Protein AF-A0A6J2T5T6-F1 (afdb_monomer_lite)

Radius of gyration: 33.56 Å; chains: 1; bounding box: 66×108×85 Å

Secondary structure (DSSP, 8-state):
--HHHHHHHHHHHHHHHHHHHHHHHHHHHHHHHH--SHHHHHHHHHHHHHHHHHHHHHHHHHHHHHHHHHHTT-TTS-HHHHHHHHHTT---HHHHHHHHHHHHHHHHHHHHHHHHHHHHH---HHHHHHHHHHHHHHHHHHHHHHHHHHHHHHHHHHHHHHHHHHHHHH---SS-TTTHHHHHHHHHHHHHHHHHHHHHHHHHHHHHHHHHHH---HHHHHHHHHHHHHHHHHHHHHHHHHHHHHHHHHHHHHHHHHHHHHHTT---S-------------SHHHHHHHHHHHHHHHHHTT-HHHHHHHHHHHHHHHHHHTTSTTS---

Sequence (330 aa):
MSIVQKINWNIRKINLVLEKRRQTLQSMRAKMQQATIAPERKALLDKMYKNVLEQQKLLKGREKLRLHLRSMRDPTISEPDVIEATNVKKRSPFVMRIKQVNTVLEQKCKNLHKMRDRMRQEKCTSERKILVEKMYDLVLEKKKIEDLRDKLNFRLKAIQKDKIAEIAEISEPDVQETVDIKKDCATARRIEKINTILEQKCKDLDEMRERMRNEKCIPERQILLDKMYTLVLEKKKMENLRDQLNLLLVTNKNNEILDITTFKTHRPPDRDIIATQQNEIETARDAANCMQALQEYAMLQQNFRATGLLMQAEKALKNTNSYQEHDVTV

Foldseek 3Di:
DDPLVVLVVLLVVLVVVLVVLVVVLVVLVVVLVVDPDDVVNVVSVVVNVVSVVVNVVSVVVSVVSVLVSVCVVDVPPPPVVSCVVVVPPPPDPLNVVLVVLVVVLVVLVVVLVVLVVVLVVDPDPVVNVVSVVVSVVSVVVSVVSVVVSVVSVVVVVVVVVVVVVVVLVVDDDDDDPPPVVVVLVVLVVVLVVLVVVLVVLVVVLVVLVVVLVVDDDPVVNVVSVVVSVVSVVVSVVSVVVSVVSVVVSVVSVVVVVVVVVVVVVDDDPDDDDDDPDPVPVPDLVSVLVVLVVQLVVCVVVVVVVSNVVSVVVNVVSVVVVVVVVPPPDD

Structure (mmCIF, N/CA/C/O backbone):
data_AF-A0A6J2T5T6-F1
#
_entry.id   AF-A0A6J2T5T6-F1
#
loop_
_atom_site.group_PDB
_atom_site.id
_atom_site.type_symbol
_atom_site.label_atom_id
_atom_site.label_alt_id
_atom_site.label_comp_id
_atom_site.label_asym_id
_atom_site.label_entity_id
_atom_site.label_seq_id
_atom_site.pdbx_PDB_ins_code
_atom_site.Cartn_x
_atom_site.Cartn_y
_atom_site.Cartn_z
_atom_site.occupancy
_atom_site.B_iso_or_equiv
_atom_site.auth_seq_id
_atom_site.auth_comp_id
_atom_site.auth_asym_id
_atom_site.auth_atom_id
_atom_site.pdbx_PDB_model_num
ATOM 1 N N . MET A 1 1 ? 7.455 45.011 -24.454 1.00 81.38 1 MET A N 1
ATOM 2 C CA . MET A 1 1 ? 7.350 44.237 -23.191 1.00 81.38 1 MET A CA 1
ATOM 3 C C . MET A 1 1 ? 8.193 42.977 -23.311 1.00 81.38 1 MET A C 1
ATOM 5 O O . MET A 1 1 ? 7.898 42.161 -24.183 1.00 81.38 1 MET A O 1
ATOM 9 N N . SER A 1 2 ? 9.230 42.824 -22.485 1.00 94.00 2 SER A N 1
ATOM 10 C CA . SER A 1 2 ? 10.088 41.629 -22.486 1.00 94.00 2 SER A CA 1
ATOM 11 C C . SER A 1 2 ? 9.305 40.364 -22.101 1.00 94.00 2 SER A C 1
ATOM 13 O O . SER A 1 2 ? 8.240 40.445 -21.481 1.00 94.00 2 SER A O 1
ATOM 15 N N . ILE A 1 3 ? 9.820 39.178 -22.449 1.00 89.75 3 ILE A N 1
ATOM 16 C CA . ILE A 1 3 ? 9.195 37.884 -22.103 1.00 89.75 3 ILE A CA 1
ATOM 17 C C . ILE A 1 3 ? 8.994 37.771 -20.581 1.00 89.75 3 ILE A C 1
ATOM 19 O O . ILE A 1 3 ? 7.905 37.438 -20.110 1.00 89.75 3 ILE A O 1
ATOM 23 N N . VAL A 1 4 ? 10.000 38.177 -19.801 1.00 91.62 4 VAL A N 1
ATOM 24 C CA . VAL A 1 4 ? 9.943 38.251 -18.332 1.00 91.62 4 VAL A CA 1
ATOM 25 C C . VAL A 1 4 ? 8.818 39.178 -17.855 1.00 91.62 4 VAL A C 1
ATOM 27 O O . VAL A 1 4 ? 8.054 38.816 -16.956 1.00 91.62 4 VAL A O 1
ATOM 30 N N . GLN A 1 5 ? 8.654 40.356 -18.470 1.00 93.50 5 GLN A N 1
ATOM 31 C CA . GLN A 1 5 ? 7.554 41.270 -18.143 1.00 93.50 5 GLN A CA 1
ATOM 32 C C . GLN A 1 5 ? 6.185 40.656 -18.480 1.00 93.50 5 GLN A C 1
ATOM 34 O O . GLN A 1 5 ? 5.260 40.774 -17.675 1.00 93.50 5 GLN A O 1
ATOM 39 N N . LYS A 1 6 ? 6.048 39.952 -19.617 1.00 93.88 6 LYS A N 1
ATOM 40 C CA . LYS A 1 6 ? 4.805 39.256 -20.016 1.00 93.88 6 LYS A CA 1
ATOM 41 C C . LYS A 1 6 ? 4.401 38.182 -19.009 1.00 93.88 6 LYS A C 1
ATOM 43 O O . LYS A 1 6 ? 3.234 38.111 -18.622 1.00 93.88 6 LYS A O 1
ATOM 48 N N . ILE A 1 7 ? 5.349 37.388 -18.522 1.00 91.06 7 ILE A N 1
ATOM 49 C CA . ILE A 1 7 ? 5.054 36.339 -17.537 1.00 91.06 7 ILE A CA 1
ATOM 50 C C . ILE A 1 7 ? 4.694 36.945 -16.179 1.00 91.06 7 ILE A C 1
ATOM 52 O O . ILE A 1 7 ? 3.703 36.535 -15.574 1.00 91.06 7 ILE A O 1
ATOM 56 N N . ASN A 1 8 ? 5.432 37.960 -15.719 1.00 93.12 8 ASN A N 1
ATOM 57 C CA . ASN A 1 8 ? 5.105 38.668 -14.477 1.00 93.12 8 ASN A CA 1
ATOM 58 C C . ASN A 1 8 ? 3.710 39.309 -14.529 1.00 93.12 8 ASN A C 1
ATOM 60 O O . ASN A 1 8 ? 2.952 39.229 -13.560 1.00 93.12 8 ASN A O 1
ATOM 64 N N . TRP A 1 9 ? 3.337 39.886 -15.672 1.00 95.50 9 TRP A N 1
ATOM 65 C CA . TRP A 1 9 ? 1.996 40.416 -15.910 1.00 95.50 9 TRP A CA 1
ATOM 66 C C . TRP A 1 9 ? 0.914 39.332 -15.811 1.00 95.50 9 TRP A C 1
ATOM 68 O O . TRP A 1 9 ? -0.091 39.511 -15.119 1.00 95.50 9 TRP A O 1
ATOM 78 N N . ASN A 1 10 ? 1.143 38.166 -16.418 1.00 92.00 10 ASN A N 1
ATOM 79 C CA . ASN A 1 10 ? 0.220 37.033 -16.334 1.00 92.00 10 ASN A CA 1
ATOM 80 C C . ASN A 1 10 ? 0.087 36.488 -14.904 1.00 92.00 10 ASN A C 1
ATOM 82 O O . ASN A 1 10 ? -1.022 36.184 -14.464 1.00 92.00 10 ASN A O 1
ATOM 86 N N . ILE A 1 11 ? 1.179 36.432 -14.134 1.00 94.12 11 ILE A N 1
ATOM 87 C CA . ILE A 1 11 ? 1.130 36.059 -12.711 1.00 94.12 11 ILE A CA 1
ATOM 88 C C . ILE A 1 11 ? 0.282 37.056 -11.912 1.00 94.12 11 ILE A C 1
ATOM 90 O O . ILE A 1 11 ? -0.544 36.633 -11.101 1.00 94.12 11 ILE A O 1
ATOM 94 N N . ARG A 1 12 ? 0.434 38.366 -12.155 1.00 96.75 12 ARG A N 1
ATOM 95 C CA . ARG A 1 12 ? -0.391 39.403 -11.508 1.00 96.75 12 ARG A CA 1
ATOM 96 C C . ARG A 1 12 ? -1.873 39.233 -11.844 1.00 96.75 12 ARG A C 1
ATOM 98 O O . ARG A 1 12 ? -2.694 39.228 -10.928 1.00 96.75 12 ARG A O 1
ATOM 105 N N . LYS A 1 13 ? -2.213 39.002 -13.118 1.00 96.69 13 LYS A N 1
ATOM 106 C CA . LYS A 1 13 ? -3.591 38.699 -13.545 1.00 96.69 13 LYS A CA 1
ATOM 107 C C . LYS A 1 13 ? -4.160 37.477 -12.820 1.00 96.69 13 LYS A C 1
ATOM 109 O O . LYS A 1 13 ? -5.271 37.543 -12.303 1.00 96.69 13 LYS A O 1
ATOM 114 N N . ILE A 1 14 ? -3.398 36.385 -12.722 1.00 94.31 14 ILE A N 1
ATOM 115 C CA . ILE A 1 14 ? -3.845 35.180 -12.006 1.00 94.31 14 ILE A CA 1
ATOM 116 C C . ILE A 1 14 ? -4.071 35.472 -10.516 1.00 94.31 14 ILE A C 1
ATOM 118 O O . ILE A 1 14 ? -5.076 35.031 -9.962 1.00 94.31 14 ILE A O 1
ATOM 122 N N . ASN A 1 15 ? -3.185 36.234 -9.869 1.00 94.44 15 ASN A N 1
ATOM 123 C CA . ASN A 1 15 ? -3.352 36.606 -8.461 1.00 94.44 15 ASN A CA 1
ATOM 124 C C . ASN A 1 15 ? -4.621 37.445 -8.230 1.00 94.44 15 ASN A C 1
ATOM 126 O O . ASN A 1 15 ? -5.359 37.161 -7.292 1.00 94.44 15 ASN A O 1
ATOM 130 N N . LEU A 1 16 ? -4.924 38.401 -9.115 1.00 97.19 16 LEU A N 1
ATOM 131 C CA . LEU A 1 16 ? -6.165 39.186 -9.060 1.00 97.19 16 LEU A CA 1
ATOM 132 C C . LEU A 1 16 ? -7.417 38.298 -9.160 1.00 97.19 16 LEU A C 1
ATOM 134 O O . LEU A 1 16 ? -8.366 38.469 -8.397 1.00 97.19 16 LEU A O 1
ATOM 138 N N . VAL A 1 17 ? -7.420 37.317 -10.070 1.00 96.38 17 VAL A N 1
ATOM 139 C CA . VAL A 1 17 ? -8.544 36.373 -10.214 1.00 96.38 17 VAL A CA 1
ATOM 140 C C . VAL A 1 17 ? -8.674 35.469 -8.985 1.00 96.38 17 VAL A C 1
ATOM 142 O O . VAL A 1 17 ? -9.788 35.205 -8.528 1.00 96.38 17 VAL A O 1
ATOM 145 N N . LEU A 1 18 ? -7.553 34.997 -8.431 1.00 95.19 18 LEU A N 1
ATOM 146 C CA . LEU A 1 18 ? -7.548 34.182 -7.215 1.00 95.19 18 LEU A CA 1
ATOM 147 C C . LEU A 1 18 ? -8.133 34.942 -6.019 1.00 95.19 18 LEU A C 1
ATOM 149 O O . LEU A 1 18 ? -8.913 34.354 -5.269 1.00 95.19 18 LEU A O 1
ATOM 153 N N . GLU A 1 19 ? -7.820 36.231 -5.883 1.00 96.75 19 GLU A N 1
ATOM 154 C CA . GLU A 1 19 ? -8.326 37.063 -4.791 1.00 96.75 19 GLU A CA 1
ATOM 155 C C . GLU A 1 19 ? -9.839 37.303 -4.906 1.00 96.75 19 GLU A C 1
ATOM 157 O O . GLU A 1 19 ? -10.580 37.019 -3.965 1.00 96.75 19 GLU A O 1
ATOM 162 N N . LYS A 1 20 ? -10.342 37.663 -6.097 1.00 96.56 20 LYS A N 1
ATOM 163 C CA . LYS A 1 20 ? -11.796 37.774 -6.346 1.00 96.56 20 LYS A CA 1
ATOM 164 C C . LYS A 1 20 ? -12.539 36.472 -6.026 1.00 96.56 20 LYS A C 1
ATOM 166 O O . LYS A 1 20 ? -13.632 36.474 -5.455 1.00 96.56 20 LYS A O 1
ATOM 171 N N . ARG A 1 21 ? -11.942 35.324 -6.360 1.00 95.81 21 ARG A N 1
ATOM 172 C CA . ARG A 1 21 ? -12.511 34.006 -6.034 1.00 95.81 21 ARG A CA 1
ATOM 173 C C . ARG A 1 21 ? -12.486 33.705 -4.540 1.00 95.81 21 ARG A C 1
ATOM 175 O O . ARG A 1 21 ? -13.435 33.108 -4.040 1.00 95.81 21 ARG A O 1
ATOM 182 N N . ARG A 1 22 ? -11.442 34.123 -3.821 1.00 94.81 22 ARG A N 1
ATOM 183 C CA . ARG A 1 22 ? -11.359 33.987 -2.360 1.00 94.81 22 ARG A CA 1
ATOM 184 C C . ARG A 1 22 ? -12.457 34.801 -1.672 1.00 94.81 22 ARG A C 1
ATOM 186 O O . ARG A 1 22 ? -13.155 34.241 -0.831 1.00 94.81 22 ARG A O 1
ATOM 193 N N . GLN A 1 23 ? -12.672 36.046 -2.093 1.00 96.44 23 GLN A N 1
ATOM 194 C CA . GLN A 1 23 ? -13.779 36.885 -1.614 1.00 96.44 23 GLN A CA 1
ATOM 195 C C . GLN A 1 23 ? -15.142 36.241 -1.913 1.00 96.44 23 GLN A C 1
ATOM 197 O O . GLN A 1 23 ? -16.013 36.166 -1.048 1.00 96.44 23 GLN A O 1
ATOM 202 N N . THR A 1 24 ? -15.303 35.670 -3.112 1.00 96.31 24 THR A N 1
ATOM 203 C CA . THR A 1 24 ? -16.522 34.936 -3.493 1.00 96.31 24 THR A CA 1
ATOM 204 C C . THR A 1 24 ? -16.766 33.730 -2.577 1.00 96.31 24 THR A C 1
ATOM 206 O O . THR A 1 24 ? -17.885 33.528 -2.113 1.00 96.31 24 THR A O 1
ATOM 209 N N . LEU A 1 25 ? -15.731 32.938 -2.274 1.00 96.00 25 LEU A N 1
ATOM 210 C CA . LEU A 1 25 ? -15.833 31.805 -1.348 1.00 96.00 25 LEU A CA 1
ATOM 211 C C . LEU A 1 25 ? -16.156 32.247 0.084 1.00 96.00 25 LEU A C 1
ATOM 213 O O . LEU A 1 25 ? -16.914 31.560 0.764 1.00 96.00 25 LEU A O 1
ATOM 217 N N . GLN A 1 26 ? -15.613 33.376 0.541 1.00 95.25 26 GLN A N 1
ATOM 218 C CA . GLN A 1 26 ? -15.964 33.956 1.841 1.00 95.25 26 GLN A CA 1
ATOM 219 C C . GLN A 1 26 ? -17.443 34.366 1.883 1.00 95.25 26 GLN A C 1
ATOM 221 O O . GLN A 1 26 ? -18.149 33.969 2.808 1.00 95.25 26 GLN A O 1
ATOM 226 N N . SER A 1 27 ? -17.944 35.047 0.846 1.00 96.94 27 SER A N 1
ATOM 227 C CA . SER A 1 27 ? -19.368 35.391 0.725 1.00 96.94 27 SER A CA 1
ATOM 228 C C . SER A 1 27 ? -20.267 34.146 0.679 1.00 96.94 27 SER A C 1
ATOM 230 O O . SER A 1 27 ? -21.279 34.086 1.373 1.00 96.94 27 SER A O 1
ATOM 232 N N . MET A 1 28 ? -19.881 33.107 -0.073 1.00 97.00 28 MET A N 1
ATOM 233 C CA . MET A 1 28 ? -20.623 31.838 -0.124 1.00 97.00 28 MET A CA 1
ATOM 234 C C . MET A 1 28 ? -20.658 31.124 1.232 1.00 97.00 28 MET A C 1
ATOM 236 O O . MET A 1 28 ? -21.695 30.579 1.595 1.00 97.00 28 MET A O 1
ATOM 240 N N . ARG A 1 29 ? -19.562 31.153 2.004 1.00 94.62 29 ARG A N 1
ATOM 241 C CA . ARG A 1 29 ? -19.531 30.600 3.369 1.00 94.62 29 ARG A CA 1
ATOM 242 C C . ARG A 1 29 ? -20.473 31.346 4.308 1.00 94.62 29 ARG A C 1
ATOM 244 O O . ARG A 1 29 ? -21.195 30.689 5.048 1.00 94.62 29 ARG A O 1
ATOM 251 N N . ALA A 1 30 ? -20.503 32.677 4.241 1.00 96.31 30 ALA A N 1
ATOM 252 C CA . ALA A 1 30 ? -21.438 33.480 5.026 1.00 96.31 30 ALA A CA 1
ATOM 253 C C . ALA A 1 30 ? -22.899 33.140 4.672 1.00 96.31 30 ALA A C 1
ATOM 255 O O . ALA A 1 30 ? -23.704 32.867 5.558 1.00 96.31 30 ALA A O 1
ATOM 256 N N . LYS A 1 31 ? -23.224 33.027 3.375 1.00 96.44 31 LYS A N 1
ATOM 257 C CA . LYS A 1 31 ? -24.560 32.595 2.918 1.00 96.44 31 LYS A CA 1
ATOM 258 C C . LYS A 1 31 ? -24.911 31.179 3.377 1.00 96.44 31 LYS A C 1
ATOM 260 O O . LYS A 1 31 ? -26.043 30.919 3.758 1.00 96.44 31 LYS A O 1
ATOM 265 N N . MET A 1 32 ? -23.944 30.264 3.379 1.00 95.00 32 MET A N 1
ATOM 266 C CA . MET A 1 32 ? -24.142 28.890 3.848 1.00 95.00 32 MET A CA 1
ATOM 267 C C . MET A 1 32 ? -24.441 28.820 5.353 1.00 95.00 32 MET A C 1
ATOM 269 O O . MET A 1 32 ? -25.206 27.954 5.767 1.00 95.00 32 MET A O 1
ATOM 273 N N . GLN A 1 33 ? -23.873 29.725 6.158 1.00 93.06 33 GLN A N 1
ATOM 274 C CA . GLN A 1 33 ? -24.190 29.841 7.588 1.00 93.06 33 GLN A CA 1
ATOM 275 C C . GLN A 1 33 ? -25.614 30.364 7.828 1.00 93.06 33 GLN A C 1
ATOM 277 O O . GLN A 1 33 ? -26.244 29.962 8.800 1.00 93.06 33 GLN A O 1
ATOM 282 N N . GLN A 1 34 ? -26.124 31.216 6.935 1.00 94.06 34 GLN A N 1
ATOM 283 C CA . GLN A 1 34 ? -27.475 31.786 7.015 1.00 94.06 34 GLN A CA 1
ATOM 284 C C . GLN A 1 34 ? -28.558 30.877 6.413 1.00 94.06 34 GLN A C 1
ATOM 286 O O . GLN A 1 34 ? -29.721 30.980 6.790 1.00 94.06 34 GLN A O 1
ATOM 291 N N . ALA A 1 35 ? -28.199 29.979 5.491 1.00 92.69 35 ALA A N 1
ATOM 292 C CA . ALA A 1 35 ? -29.151 29.076 4.853 1.00 92.69 35 ALA A CA 1
ATOM 293 C C . ALA A 1 35 ? -29.735 28.084 5.872 1.00 92.69 35 ALA A C 1
ATOM 295 O O . ALA A 1 35 ? -28.998 27.309 6.489 1.00 92.69 35 ALA A O 1
ATOM 296 N N . THR A 1 36 ? -31.058 28.068 6.024 1.00 90.56 36 THR A N 1
ATOM 297 C CA . THR A 1 36 ? -31.788 27.161 6.929 1.00 90.56 36 THR A CA 1
ATOM 298 C C . THR A 1 36 ? -32.288 25.906 6.213 1.00 90.56 36 THR A C 1
ATOM 300 O O . THR A 1 36 ? -32.435 24.860 6.843 1.00 90.56 36 THR A O 1
ATOM 303 N N . ILE A 1 37 ? -32.472 25.970 4.890 1.00 93.12 37 ILE A N 1
ATOM 304 C CA . ILE A 1 37 ? -33.097 24.908 4.098 1.00 93.12 37 ILE A CA 1
ATOM 305 C C . ILE A 1 37 ? -32.028 24.018 3.432 1.00 93.12 37 ILE A C 1
ATOM 307 O O . ILE A 1 37 ? -31.068 24.488 2.814 1.00 93.12 37 ILE A O 1
ATOM 311 N N . ALA A 1 38 ? -32.187 22.696 3.548 1.00 87.44 38 ALA A N 1
ATOM 312 C CA . ALA A 1 38 ? -31.249 21.694 3.029 1.00 87.44 38 ALA A CA 1
ATOM 313 C C . ALA A 1 38 ? -30.919 21.796 1.515 1.00 87.44 38 ALA A C 1
ATOM 315 O O . ALA A 1 38 ? -29.732 21.724 1.175 1.00 87.44 38 ALA A O 1
ATOM 316 N N . PRO A 1 39 ? -31.884 21.977 0.586 1.00 92.75 39 PRO A N 1
ATOM 317 C CA . PRO A 1 39 ? -31.589 22.121 -0.843 1.00 92.75 39 PRO A CA 1
ATOM 318 C C . PRO A 1 39 ? -30.722 23.346 -1.169 1.00 92.75 39 PRO A C 1
ATOM 320 O O . PRO A 1 39 ? -29.817 23.248 -1.999 1.00 92.75 39 PRO A O 1
ATOM 323 N N . GLU A 1 40 ? -30.921 24.473 -0.483 1.00 92.38 40 GLU A N 1
ATOM 324 C CA . GLU A 1 40 ? -30.114 25.682 -0.688 1.00 92.38 40 GLU A CA 1
ATOM 325 C C . GLU A 1 40 ? -28.660 25.472 -0.255 1.00 92.38 40 GLU A C 1
ATOM 327 O O . GLU A 1 40 ? -27.728 25.852 -0.971 1.00 92.38 40 GLU A O 1
ATOM 332 N N . ARG A 1 41 ? -28.452 24.788 0.881 1.00 90.31 41 ARG A N 1
ATOM 333 C CA . ARG A 1 41 ? -27.113 24.400 1.353 1.00 90.31 41 ARG A CA 1
ATOM 334 C C . ARG A 1 41 ? -26.399 23.505 0.346 1.00 90.31 41 ARG A C 1
ATOM 336 O O . ARG A 1 41 ? -25.221 23.729 0.069 1.00 90.31 41 ARG A O 1
ATOM 343 N N . LYS A 1 42 ? -27.101 22.527 -0.235 1.00 92.75 42 LYS A N 1
ATOM 344 C CA . LYS A 1 42 ? -26.538 21.639 -1.262 1.00 92.75 42 LYS A CA 1
ATOM 345 C C . LYS A 1 42 ? -26.105 22.425 -2.505 1.00 92.75 42 LYS A C 1
ATOM 347 O O . LYS A 1 42 ? -24.960 22.304 -2.932 1.00 92.75 42 LYS A O 1
ATOM 352 N N . ALA A 1 43 ? -26.967 23.302 -3.020 1.00 94.31 43 ALA A N 1
ATOM 353 C CA . ALA A 1 43 ? -26.646 24.136 -4.179 1.00 94.31 43 ALA A CA 1
ATOM 354 C C . ALA A 1 43 ? -25.460 25.091 -3.921 1.00 94.31 43 ALA A C 1
ATOM 356 O O . ALA A 1 43 ? -24.639 25.331 -4.813 1.00 94.31 43 ALA A O 1
ATOM 357 N N . LEU A 1 44 ? -25.340 25.632 -2.703 1.00 94.38 44 LEU A N 1
ATOM 358 C CA . LEU A 1 44 ? -24.191 26.443 -2.286 1.00 94.38 44 LEU A CA 1
ATOM 359 C C . LEU A 1 44 ? -22.899 25.620 -2.218 1.00 94.38 44 LEU A C 1
ATOM 361 O O . LEU A 1 44 ? -21.868 26.081 -2.711 1.00 94.38 44 LEU A O 1
ATOM 365 N N . LEU A 1 45 ? -22.950 24.402 -1.672 1.00 93.12 45 LEU A N 1
ATOM 366 C CA . LEU A 1 45 ? -21.798 23.499 -1.606 1.00 93.12 45 LEU A CA 1
ATOM 367 C C . LEU A 1 45 ? -21.278 23.128 -2.999 1.00 93.12 45 LEU A C 1
ATOM 369 O O . LEU A 1 45 ? -20.070 23.209 -3.231 1.00 93.12 45 LEU A O 1
ATOM 373 N N . ASP A 1 46 ? -22.165 22.818 -3.945 1.00 94.00 46 ASP A N 1
ATOM 374 C CA . ASP A 1 46 ? -21.780 22.499 -5.325 1.00 94.00 46 ASP A CA 1
ATOM 375 C C . ASP A 1 46 ? -21.093 23.696 -6.010 1.00 94.00 46 ASP A C 1
ATOM 377 O O . ASP A 1 46 ? -20.043 23.556 -6.652 1.00 94.00 46 ASP A O 1
ATOM 381 N N . LYS A 1 47 ? -21.622 24.913 -5.807 1.00 96.12 47 LYS A N 1
ATOM 382 C CA . LYS A 1 47 ? -21.003 26.159 -6.298 1.00 96.12 47 LYS A CA 1
ATOM 383 C C . LYS A 1 47 ? -19.630 26.408 -5.669 1.00 96.12 47 LYS A C 1
ATOM 385 O O . LYS A 1 47 ? -18.687 26.773 -6.378 1.00 96.12 47 LYS A O 1
ATOM 390 N N . MET A 1 48 ? -19.490 26.187 -4.361 1.00 95.00 48 MET A N 1
ATOM 391 C CA . MET A 1 48 ? -18.211 26.311 -3.657 1.00 95.00 48 MET A CA 1
ATOM 392 C C . MET A 1 48 ? -17.189 25.296 -4.175 1.00 95.00 48 MET A C 1
ATOM 394 O O . MET A 1 48 ? -16.042 25.662 -4.436 1.00 95.00 48 MET A O 1
ATOM 398 N N . TYR A 1 49 ? -17.603 24.045 -4.381 1.00 93.19 49 TYR A N 1
ATOM 399 C CA . TYR A 1 49 ? -16.742 22.985 -4.898 1.00 93.19 49 TYR A CA 1
ATOM 400 C C . TYR A 1 49 ? -16.206 23.317 -6.298 1.00 93.19 49 TYR A C 1
ATOM 402 O O . TYR A 1 49 ? -14.994 23.255 -6.533 1.00 93.19 49 TYR A O 1
ATOM 410 N N . LYS A 1 50 ? -17.079 23.773 -7.207 1.00 95.56 50 LYS A N 1
ATOM 411 C CA . LYS A 1 50 ? -16.675 24.223 -8.549 1.00 95.56 50 LYS A CA 1
ATOM 412 C C . LYS A 1 50 ? -15.673 25.382 -8.484 1.00 95.56 50 LYS A C 1
ATOM 414 O O . LYS A 1 50 ? -14.665 25.364 -9.192 1.00 95.56 50 LYS A O 1
ATOM 419 N N . ASN A 1 51 ? -15.895 26.355 -7.598 1.00 94.75 51 ASN A N 1
ATOM 420 C CA . ASN A 1 51 ? -14.980 27.485 -7.425 1.00 94.75 51 ASN A CA 1
ATOM 421 C C . ASN A 1 51 ? -13.595 27.035 -6.916 1.00 94.75 51 ASN A C 1
ATOM 423 O O . ASN A 1 51 ? -12.574 27.460 -7.459 1.00 94.75 51 ASN A O 1
ATOM 427 N N . VAL A 1 52 ? -13.545 26.114 -5.946 1.00 92.81 52 VAL A N 1
ATOM 428 C CA . VAL A 1 52 ? -12.287 25.538 -5.435 1.00 92.81 52 VAL A CA 1
ATOM 429 C C . VAL A 1 52 ? -11.517 24.803 -6.537 1.00 92.81 52 VAL A C 1
ATOM 431 O O . VAL A 1 52 ? -10.304 24.987 -6.664 1.00 92.81 52 VAL A O 1
ATOM 434 N N . LEU A 1 53 ? -12.196 24.014 -7.376 1.00 91.44 53 LEU A N 1
ATOM 435 C CA . LEU A 1 53 ? -11.562 23.342 -8.517 1.00 91.44 53 LEU A CA 1
ATOM 436 C C . LEU A 1 53 ? -10.944 24.339 -9.507 1.00 91.44 53 LEU A C 1
ATOM 438 O O . LEU A 1 53 ? -9.828 24.141 -9.992 1.00 91.44 53 LEU A O 1
ATOM 442 N N . GLU A 1 54 ? -11.640 25.435 -9.796 1.00 92.81 54 GLU A N 1
ATOM 443 C CA . GLU A 1 54 ? -11.140 26.487 -10.683 1.00 92.81 54 GLU A CA 1
ATOM 444 C C . GLU A 1 54 ? -9.957 27.255 -10.061 1.00 92.81 54 GLU A C 1
ATOM 446 O O . GLU A 1 54 ? -8.972 27.522 -10.757 1.00 92.81 54 GLU A O 1
ATOM 451 N N . GLN A 1 55 ? -9.971 27.524 -8.748 1.00 91.94 55 GLN A N 1
ATOM 452 C CA . GLN A 1 55 ? -8.807 28.067 -8.031 1.00 91.94 55 GLN A CA 1
ATOM 453 C C . GLN A 1 55 ? -7.588 27.138 -8.130 1.00 91.94 55 GLN A C 1
ATOM 455 O O . GLN A 1 55 ? -6.475 27.611 -8.364 1.00 91.94 55 GLN A O 1
ATOM 460 N N . GLN A 1 56 ? -7.775 25.819 -8.013 1.00 90.12 56 GLN A N 1
ATOM 461 C CA . GLN A 1 56 ? -6.678 24.857 -8.166 1.00 90.12 56 GLN A CA 1
ATOM 462 C C . GLN A 1 56 ? -6.064 24.889 -9.573 1.00 90.12 56 GLN A C 1
ATOM 464 O O . GLN A 1 56 ? -4.839 24.828 -9.703 1.00 90.12 56 GLN A O 1
ATOM 469 N N . LYS A 1 57 ? -6.882 25.018 -10.628 1.00 91.25 57 LYS A N 1
ATOM 470 C CA . LYS A 1 57 ? -6.387 25.166 -12.011 1.00 91.25 57 LYS A CA 1
ATOM 471 C C . LYS A 1 57 ? -5.538 26.433 -12.167 1.00 91.25 57 LYS A C 1
ATOM 473 O O . LYS A 1 57 ? -4.438 26.365 -12.714 1.00 91.25 57 LYS A O 1
ATOM 478 N N . LEU A 1 58 ? -6.002 27.559 -11.623 1.00 91.81 58 LEU A N 1
ATOM 479 C CA . LEU A 1 58 ? -5.275 28.834 -11.645 1.00 91.81 58 LEU A CA 1
ATOM 480 C C . LEU A 1 58 ? -3.947 28.770 -10.878 1.00 91.81 58 LEU A C 1
ATOM 482 O O . LEU A 1 58 ? -2.930 29.254 -11.371 1.00 91.81 58 LEU A O 1
ATOM 486 N N . LEU A 1 59 ? -3.925 28.127 -9.707 1.00 90.38 59 LEU A N 1
ATOM 487 C CA . LEU A 1 59 ? -2.701 27.934 -8.921 1.00 90.38 59 LEU A CA 1
ATOM 488 C C . LEU A 1 59 ? -1.655 27.103 -9.674 1.00 90.38 59 LEU A C 1
ATOM 490 O O . LEU A 1 59 ? -0.481 27.468 -9.671 1.00 90.38 59 LEU A O 1
ATOM 494 N N . LYS A 1 60 ? -2.073 26.035 -10.368 1.00 87.56 60 LYS A N 1
ATOM 495 C CA . LYS A 1 60 ? -1.178 25.242 -11.230 1.00 87.56 60 LYS A CA 1
ATOM 496 C C . LYS A 1 60 ? -0.615 26.075 -12.384 1.00 87.56 60 LYS A C 1
ATOM 498 O O . LYS A 1 60 ? 0.581 26.003 -12.653 1.00 87.56 60 LYS A O 1
ATOM 503 N N . GLY A 1 61 ? -1.455 26.886 -13.031 1.00 88.81 61 GLY A N 1
ATOM 504 C CA . GLY A 1 61 ? -1.019 27.811 -14.081 1.00 88.81 61 GLY A CA 1
ATOM 505 C C . GLY A 1 61 ? 0.010 28.823 -13.571 1.00 88.81 61 GLY A C 1
ATOM 506 O O . GLY A 1 61 ? 1.058 29.004 -14.189 1.00 88.81 61 GLY A O 1
ATOM 507 N N . ARG A 1 62 ? -0.235 29.417 -12.396 1.00 94.81 62 ARG A N 1
ATOM 508 C CA . ARG A 1 62 ? 0.702 30.342 -11.740 1.00 94.81 62 ARG A CA 1
ATOM 509 C C . ARG A 1 62 ? 2.052 29.693 -11.454 1.00 94.81 62 ARG A C 1
ATOM 511 O O . ARG A 1 62 ? 3.082 30.321 -11.677 1.00 94.81 62 ARG A O 1
ATOM 518 N N . GLU A 1 63 ? 2.051 28.461 -10.956 1.00 89.12 63 GLU A N 1
ATOM 519 C CA . GLU A 1 63 ? 3.286 27.752 -10.620 1.00 89.12 63 GLU A CA 1
ATOM 520 C C . GLU A 1 63 ? 4.104 27.409 -11.869 1.00 89.12 63 GLU A C 1
ATOM 522 O O . GLU A 1 63 ? 5.312 27.623 -11.885 1.00 89.12 63 GLU A O 1
ATOM 527 N N . LYS A 1 64 ? 3.442 26.999 -12.961 1.00 87.75 64 LYS A N 1
ATOM 528 C CA . LYS A 1 64 ? 4.104 26.784 -14.258 1.00 87.75 64 LYS A CA 1
ATOM 529 C C . LYS A 1 64 ? 4.804 28.057 -14.751 1.00 87.75 64 LYS A C 1
ATOM 531 O O . LYS A 1 64 ? 5.945 28.000 -15.196 1.00 87.75 64 LYS A O 1
ATOM 536 N N . LEU A 1 65 ? 4.148 29.213 -14.619 1.00 90.88 65 LEU A N 1
ATOM 537 C CA . LEU A 1 65 ? 4.732 30.508 -14.983 1.00 90.88 65 LEU A CA 1
ATOM 538 C C . LEU A 1 65 ? 5.908 30.902 -14.075 1.00 90.88 65 LEU A C 1
ATOM 540 O O . LEU A 1 65 ? 6.877 31.479 -14.557 1.00 90.88 65 LEU A O 1
ATOM 544 N N . ARG A 1 66 ? 5.856 30.577 -12.777 1.00 90.06 66 ARG A N 1
ATOM 545 C CA . ARG A 1 66 ? 6.972 30.816 -11.846 1.00 90.06 66 ARG A CA 1
ATOM 546 C C . ARG A 1 66 ? 8.193 29.966 -12.166 1.00 90.06 66 ARG A C 1
ATOM 548 O O . ARG A 1 66 ? 9.299 30.491 -12.126 1.00 90.06 66 ARG A O 1
ATOM 555 N N . LEU A 1 67 ? 7.994 28.690 -12.487 1.00 83.75 67 LEU A N 1
ATOM 556 C CA . LEU A 1 67 ? 9.080 27.802 -12.903 1.00 83.75 67 LEU A CA 1
ATOM 557 C C . LEU A 1 67 ? 9.740 28.312 -14.187 1.00 83.75 67 LEU A C 1
ATOM 559 O O . LEU A 1 67 ? 10.959 28.402 -14.241 1.00 83.75 67 LEU A O 1
ATOM 563 N N . HIS A 1 68 ? 8.943 28.762 -15.159 1.00 87.62 68 HIS A N 1
ATOM 564 C CA . HIS A 1 68 ? 9.469 29.355 -16.389 1.00 87.62 68 HIS A CA 1
ATOM 565 C C . HIS A 1 68 ? 10.235 30.670 -16.144 1.00 87.62 68 HIS A C 1
ATOM 567 O O . HIS A 1 68 ? 11.248 30.942 -16.775 1.00 87.62 68 HIS A O 1
ATOM 573 N N . LEU A 1 69 ? 9.795 31.487 -15.182 1.00 90.19 69 LEU A N 1
ATOM 574 C CA . LEU A 1 69 ? 10.551 32.666 -14.744 1.00 90.19 69 LEU A CA 1
ATOM 575 C C . LEU A 1 69 ? 11.880 32.308 -14.073 1.00 90.19 69 LEU A C 1
ATOM 577 O O . LEU A 1 69 ? 12.834 33.065 -14.224 1.00 90.19 69 LEU A O 1
ATOM 581 N N . ARG A 1 70 ? 11.939 31.202 -13.319 1.00 87.00 70 ARG A N 1
ATOM 582 C CA . ARG A 1 70 ? 13.178 30.725 -12.687 1.00 87.00 70 ARG A CA 1
ATOM 583 C C . ARG A 1 70 ? 14.170 30.219 -13.727 1.00 87.00 70 ARG A C 1
ATOM 585 O O . ARG A 1 70 ? 15.311 30.654 -13.693 1.00 87.00 70 ARG A O 1
ATOM 592 N N . SER A 1 71 ? 13.718 29.404 -14.683 1.00 82.69 71 SER A N 1
ATOM 593 C CA . SER A 1 71 ? 14.588 28.859 -15.736 1.00 82.69 71 SER A CA 1
ATOM 594 C C . SER A 1 71 ? 15.216 29.940 -16.620 1.00 82.69 71 SER A C 1
ATOM 596 O O . SER A 1 71 ? 16.262 29.724 -17.204 1.00 82.69 71 SER A O 1
ATOM 598 N N . MET A 1 72 ? 14.585 31.114 -16.729 1.00 83.75 72 MET A N 1
ATOM 599 C CA . MET A 1 72 ? 15.138 32.244 -17.483 1.00 83.75 72 MET A CA 1
ATOM 600 C C . MET A 1 72 ? 16.058 33.163 -16.668 1.00 83.75 72 MET A C 1
ATOM 602 O O . MET A 1 72 ? 16.678 34.043 -17.257 1.00 83.75 72 MET A O 1
ATOM 606 N N . ARG A 1 73 ? 16.096 33.046 -15.333 1.00 84.50 73 ARG A N 1
ATOM 607 C CA . ARG A 1 73 ? 16.955 33.890 -14.481 1.00 84.50 73 ARG A CA 1
ATOM 608 C C . ARG A 1 73 ? 18.327 33.276 -14.226 1.00 84.50 73 ARG A C 1
ATOM 610 O O . ARG A 1 73 ? 19.268 34.043 -14.098 1.00 84.50 73 ARG A O 1
ATOM 617 N N . ASP A 1 74 ? 18.424 31.950 -14.205 1.00 70.62 74 ASP A N 1
ATOM 618 C CA . ASP A 1 74 ? 19.684 31.217 -14.062 1.00 70.62 74 ASP A CA 1
ATOM 619 C C . ASP A 1 74 ? 19.832 30.203 -15.206 1.00 70.62 74 ASP A C 1
ATOM 621 O O . ASP A 1 74 ? 19.341 29.078 -15.093 1.00 70.62 74 ASP A O 1
ATOM 625 N N . PRO A 1 75 ? 20.485 30.576 -16.322 1.00 63.56 75 PRO A N 1
ATOM 626 C CA . PRO A 1 75 ? 20.761 29.651 -17.422 1.00 63.56 75 PRO A CA 1
ATOM 627 C C . PRO A 1 75 ? 21.852 28.616 -17.084 1.00 63.56 75 PRO A C 1
ATOM 629 O O . PRO A 1 75 ? 22.039 27.665 -17.833 1.00 63.56 75 PRO A O 1
ATOM 632 N N . THR A 1 76 ? 22.571 28.787 -15.970 1.00 55.97 76 THR A N 1
ATOM 633 C CA . THR A 1 76 ? 23.658 27.910 -15.499 1.00 55.97 76 THR A CA 1
ATOM 634 C C . THR A 1 76 ? 23.194 26.738 -14.634 1.00 55.97 76 THR A C 1
ATOM 636 O O . THR A 1 76 ? 23.997 25.854 -14.344 1.00 55.97 76 THR A O 1
ATOM 639 N N . ILE A 1 77 ? 21.915 26.676 -14.246 1.00 52.81 77 ILE A N 1
ATOM 640 C CA . ILE A 1 77 ? 21.355 25.464 -13.637 1.00 52.81 77 ILE A CA 1
ATOM 641 C C . ILE A 1 77 ? 21.065 24.492 -14.779 1.00 52.81 77 ILE A C 1
ATOM 643 O O . ILE A 1 77 ? 20.034 24.583 -15.445 1.00 52.81 77 ILE A O 1
ATOM 647 N N . SER A 1 78 ? 22.015 23.590 -15.024 1.00 47.25 78 SER A N 1
ATOM 648 C CA . SER A 1 78 ? 21.878 22.518 -16.004 1.00 47.25 78 SER A CA 1
ATOM 649 C C . SER A 1 78 ? 20.586 21.723 -15.769 1.00 47.25 78 SER A C 1
ATOM 651 O O . SER A 1 78 ? 20.206 21.448 -14.627 1.00 47.25 78 SER A O 1
ATOM 653 N N . GLU A 1 79 ? 19.928 21.324 -16.860 1.00 47.59 79 GLU A N 1
ATOM 654 C CA . GLU A 1 79 ? 18.677 20.555 -16.883 1.00 47.59 79 GLU A CA 1
ATOM 655 C C . GLU A 1 79 ? 18.552 19.366 -15.899 1.00 47.59 79 GLU A C 1
ATOM 657 O O . GLU A 1 79 ? 17.421 19.158 -15.447 1.00 47.59 79 GLU A O 1
ATOM 662 N N . PRO A 1 80 ? 19.600 18.617 -15.478 1.00 47.34 80 PRO A N 1
ATOM 663 C CA . PRO A 1 80 ? 19.426 17.542 -14.492 1.00 47.34 80 PRO A CA 1
ATOM 664 C C . PRO A 1 80 ? 18.832 17.997 -13.145 1.00 47.34 80 PRO A C 1
ATOM 666 O O . PRO A 1 80 ? 17.956 17.310 -12.613 1.00 47.34 80 PRO A O 1
ATOM 669 N N . ASP A 1 81 ? 19.169 19.189 -12.643 1.00 41.41 81 ASP A N 1
ATOM 670 C CA . ASP A 1 81 ? 18.658 19.670 -11.345 1.00 41.41 81 ASP A CA 1
ATOM 671 C C . ASP A 1 81 ? 17.228 20.235 -11.447 1.00 41.41 81 ASP A C 1
ATOM 673 O O . ASP A 1 81 ? 16.439 20.213 -10.493 1.00 41.41 81 ASP A O 1
ATOM 677 N N . VAL A 1 82 ? 16.835 20.697 -12.639 1.00 46.75 82 VAL A N 1
ATOM 678 C CA . VAL A 1 82 ? 15.458 21.125 -12.931 1.00 46.75 82 VAL A CA 1
ATOM 679 C C . VAL A 1 82 ? 14.551 19.914 -13.141 1.00 46.75 82 VAL A C 1
ATOM 681 O O . VAL A 1 82 ? 13.388 19.955 -12.730 1.00 46.75 82 VAL A O 1
ATOM 684 N N . ILE A 1 83 ? 15.057 18.816 -13.707 1.00 46.81 83 ILE A N 1
ATOM 685 C CA . ILE A 1 83 ? 14.327 17.547 -13.814 1.00 46.81 83 ILE A CA 1
ATOM 686 C C . ILE A 1 83 ? 14.089 16.963 -12.420 1.00 46.81 83 ILE A C 1
ATOM 688 O O . ILE A 1 83 ? 12.970 16.533 -12.132 1.00 46.81 83 ILE A O 1
ATOM 692 N N . GLU A 1 84 ? 15.056 17.044 -11.506 1.00 42.47 84 GLU A N 1
ATOM 693 C CA . GLU A 1 84 ? 14.863 16.564 -10.137 1.00 42.47 84 GLU A CA 1
ATOM 694 C C . GLU A 1 84 ? 13.897 17.460 -9.340 1.00 42.47 84 GLU A C 1
ATOM 696 O O . GLU A 1 84 ? 12.970 16.954 -8.706 1.00 42.47 84 GLU A O 1
ATOM 701 N N . ALA A 1 85 ? 13.967 18.791 -9.475 1.00 42.00 85 ALA A N 1
ATOM 702 C CA . ALA A 1 85 ? 13.039 19.708 -8.802 1.00 42.00 85 ALA A CA 1
ATOM 703 C C . ALA A 1 85 ? 11.616 19.743 -9.413 1.00 42.00 85 ALA A C 1
ATOM 705 O O . ALA A 1 85 ? 10.640 20.027 -8.703 1.00 42.00 85 ALA A O 1
ATOM 706 N N . THR A 1 86 ? 11.447 19.433 -10.706 1.00 44.22 86 THR A N 1
ATOM 707 C CA . THR A 1 86 ? 10.126 19.348 -11.365 1.00 44.22 86 THR A CA 1
ATOM 708 C C . THR A 1 86 ? 9.496 17.953 -11.299 1.00 44.22 86 THR A C 1
ATOM 710 O O . THR A 1 86 ? 8.260 17.857 -11.294 1.00 44.22 86 THR A O 1
ATOM 713 N N . ASN A 1 87 ? 10.281 16.887 -11.100 1.00 44.09 87 ASN A N 1
ATOM 714 C CA . ASN A 1 87 ? 9.757 15.541 -10.841 1.00 44.09 87 ASN A CA 1
ATOM 715 C C . ASN A 1 87 ? 9.133 15.373 -9.445 1.00 44.09 87 ASN A C 1
ATOM 717 O O . ASN A 1 87 ? 8.349 14.447 -9.229 1.00 44.09 87 ASN A O 1
ATOM 721 N N . VAL A 1 88 ? 9.341 16.309 -8.509 1.00 43.72 88 VAL A N 1
ATOM 722 C CA . VAL A 1 88 ? 8.769 16.195 -7.152 1.00 43.72 88 VAL A CA 1
ATOM 723 C C . VAL A 1 88 ? 7.235 16.356 -7.099 1.00 43.72 88 VAL A C 1
ATOM 725 O O . VAL A 1 88 ? 6.629 15.956 -6.101 1.00 43.72 88 VAL A O 1
ATOM 728 N N . LYS A 1 89 ? 6.520 16.896 -8.107 1.00 48.12 89 LYS A N 1
ATOM 729 C CA . LYS A 1 89 ? 5.080 17.240 -7.908 1.00 48.12 89 LYS A CA 1
ATOM 730 C C . LYS A 1 89 ? 4.077 16.939 -9.023 1.00 48.12 89 LYS A C 1
ATOM 732 O O . LYS A 1 89 ? 2.971 17.480 -8.997 1.00 48.12 89 LYS A O 1
ATOM 737 N N . LYS A 1 90 ? 4.342 15.982 -9.908 1.00 50.56 90 LYS A N 1
ATOM 738 C CA . LYS A 1 90 ? 3.251 15.271 -10.603 1.00 50.56 90 LYS A CA 1
ATOM 739 C C . LYS A 1 90 ? 3.241 13.814 -10.174 1.00 50.56 90 LYS A C 1
ATOM 741 O O . LYS A 1 90 ? 3.490 12.915 -10.966 1.00 50.56 90 LYS A O 1
ATOM 746 N N . ARG A 1 91 ? 2.923 13.576 -8.892 1.00 59.72 91 ARG A N 1
ATOM 747 C CA . ARG A 1 91 ? 2.562 12.225 -8.443 1.00 59.72 91 ARG A CA 1
ATOM 748 C C . ARG A 1 91 ? 1.482 11.715 -9.389 1.00 59.72 91 ARG A C 1
ATOM 750 O O . ARG A 1 91 ? 0.461 12.388 -9.550 1.00 59.72 91 ARG A O 1
ATOM 757 N N . SER A 1 92 ? 1.742 10.574 -10.028 1.00 78.12 92 SER A N 1
ATOM 758 C CA . SER A 1 92 ? 0.793 9.921 -10.929 1.00 78.12 92 SER A CA 1
ATOM 759 C C . SER A 1 92 ? -0.607 9.940 -10.294 1.00 78.12 92 SER A C 1
ATOM 761 O O . SER A 1 92 ? -0.720 9.680 -9.088 1.00 78.12 92 SER A O 1
ATOM 763 N N . PRO A 1 93 ? -1.679 10.255 -11.049 1.00 82.69 93 PRO A N 1
ATOM 764 C CA . PRO A 1 93 ? -3.048 10.234 -10.534 1.00 82.69 93 PRO A CA 1
ATOM 765 C C . PRO A 1 93 ? -3.374 8.946 -9.762 1.00 82.69 93 PRO A C 1
ATOM 767 O O . PRO A 1 93 ? -4.078 8.995 -8.754 1.00 82.69 93 PRO A O 1
ATOM 770 N N . PHE A 1 94 ? -2.783 7.815 -10.166 1.00 82.50 94 PHE A N 1
ATOM 771 C CA . PHE A 1 94 ? -2.882 6.528 -9.475 1.00 82.50 94 PHE A CA 1
ATOM 772 C C . PHE A 1 94 ? -2.264 6.544 -8.077 1.00 82.50 94 PHE A C 1
ATOM 774 O O . PHE A 1 94 ? -2.900 6.102 -7.126 1.00 82.50 94 PHE A O 1
ATOM 781 N N . VAL A 1 95 ? -1.070 7.118 -7.922 1.00 83.31 95 VAL A N 1
ATOM 782 C CA . VAL A 1 95 ? -0.385 7.236 -6.625 1.00 83.31 95 VAL A CA 1
ATOM 783 C C . VAL A 1 95 ? -1.196 8.103 -5.660 1.00 83.31 95 VAL A C 1
ATOM 785 O O . VAL A 1 95 ? -1.310 7.783 -4.477 1.00 83.31 95 VAL A O 1
ATOM 788 N N . MET A 1 96 ? -1.816 9.182 -6.151 1.00 89.12 96 MET A N 1
ATOM 789 C CA . MET A 1 96 ? -2.718 9.986 -5.319 1.00 89.12 96 MET A CA 1
ATOM 790 C C . MET A 1 96 ? -3.976 9.214 -4.916 1.00 89.12 96 MET A C 1
ATOM 792 O O . MET A 1 96 ? -4.389 9.295 -3.761 1.00 89.12 96 MET A O 1
ATOM 796 N N . ARG A 1 97 ? -4.561 8.445 -5.840 1.00 90.75 97 ARG A N 1
ATOM 797 C CA . ARG A 1 97 ? -5.760 7.639 -5.579 1.00 90.75 97 ARG A CA 1
ATOM 798 C C . ARG A 1 97 ? -5.482 6.522 -4.571 1.00 90.75 97 ARG A C 1
ATOM 800 O O . ARG A 1 97 ? -6.261 6.351 -3.643 1.00 90.75 97 ARG A O 1
ATOM 807 N N . ILE A 1 98 ? -4.339 5.842 -4.679 1.00 91.50 98 ILE A N 1
ATOM 808 C CA . ILE A 1 98 ? -3.876 4.851 -3.692 1.00 91.50 98 ILE A CA 1
ATOM 809 C C . ILE A 1 98 ? -3.701 5.504 -2.318 1.00 91.50 98 ILE A C 1
ATOM 811 O O . ILE A 1 98 ? -4.177 4.972 -1.318 1.00 91.50 98 ILE A O 1
ATOM 815 N N . LYS A 1 99 ? -3.090 6.696 -2.256 1.00 91.44 99 LYS A N 1
ATOM 816 C CA . LYS A 1 99 ? -2.942 7.429 -0.991 1.00 91.44 99 LYS A CA 1
ATOM 817 C C . LYS A 1 99 ? -4.299 7.759 -0.359 1.00 91.44 99 LYS A C 1
ATOM 819 O O . LYS A 1 99 ? -4.458 7.571 0.840 1.00 91.44 99 LYS A O 1
ATOM 824 N N . GLN A 1 100 ? -5.272 8.209 -1.153 1.00 93.44 100 GLN A N 1
ATOM 825 C CA . GLN A 1 100 ? -6.635 8.469 -0.676 1.00 93.44 100 GLN A CA 1
ATOM 826 C C . GLN A 1 100 ? -7.301 7.196 -0.141 1.00 93.44 100 GLN A C 1
ATOM 828 O O . GLN A 1 100 ? -7.857 7.221 0.953 1.00 93.44 100 GLN A O 1
ATOM 833 N N . VAL A 1 101 ? -7.200 6.083 -0.874 1.00 94.19 101 VAL A N 1
ATOM 834 C CA . VAL A 1 101 ? -7.723 4.776 -0.447 1.00 94.19 101 VAL A CA 1
ATOM 835 C C . VAL A 1 101 ? -7.104 4.345 0.886 1.00 94.19 101 VAL A C 1
ATOM 837 O O . VAL A 1 101 ? -7.838 3.960 1.793 1.00 94.19 101 VAL A O 1
ATOM 840 N N . ASN A 1 102 ? -5.788 4.502 1.057 1.00 92.06 102 ASN A N 1
ATOM 841 C CA . ASN A 1 102 ? -5.108 4.199 2.320 1.00 92.06 102 ASN A CA 1
ATOM 842 C C . ASN A 1 102 ? -5.601 5.080 3.477 1.00 92.06 102 ASN A C 1
ATOM 844 O O . ASN A 1 102 ? -5.839 4.570 4.566 1.00 92.06 102 ASN A O 1
ATOM 848 N N . THR A 1 103 ? -5.830 6.378 3.251 1.00 94.62 103 THR A N 1
ATOM 849 C CA . THR A 1 103 ? -6.393 7.265 4.284 1.00 94.62 103 THR A CA 1
ATOM 850 C C . THR A 1 103 ? -7.797 6.829 4.713 1.00 94.62 103 THR A C 1
ATOM 852 O O . THR A 1 103 ? -8.107 6.825 5.905 1.00 94.62 103 THR A O 1
ATOM 855 N N . VAL A 1 104 ? -8.655 6.427 3.767 1.00 94.88 104 VAL A N 1
ATOM 856 C CA . VAL A 1 104 ? -9.992 5.905 4.099 1.00 94.88 104 VAL A CA 1
ATOM 857 C C . VAL A 1 104 ? -9.876 4.589 4.871 1.00 94.88 104 VAL A C 1
ATOM 859 O O . VAL A 1 104 ? -10.580 4.400 5.863 1.00 94.88 104 VAL A O 1
ATOM 862 N N . LEU A 1 105 ? -8.962 3.705 4.467 1.00 95.38 105 LEU A N 1
ATOM 863 C CA . LEU A 1 105 ? -8.705 2.437 5.144 1.00 95.38 105 LEU A CA 1
ATOM 864 C C . LEU A 1 105 ? -8.253 2.641 6.599 1.00 95.38 105 LEU A C 1
ATOM 866 O O . LEU A 1 105 ? -8.815 2.036 7.511 1.00 95.38 105 LEU A O 1
ATOM 870 N N . GLU A 1 106 ? -7.297 3.540 6.836 1.00 93.62 106 GLU A N 1
ATOM 871 C CA . GLU A 1 106 ? -6.842 3.913 8.181 1.00 93.62 106 GLU A CA 1
ATOM 872 C C . GLU A 1 106 ? -7.994 4.442 9.044 1.00 93.62 106 GLU A C 1
ATOM 874 O O . GLU A 1 106 ? -8.127 4.064 10.211 1.00 93.62 106 GLU A O 1
ATOM 879 N N . GLN A 1 107 ? -8.865 5.278 8.473 1.00 96.56 107 GLN A N 1
ATOM 880 C CA . GLN A 1 107 ? -10.037 5.789 9.180 1.00 96.56 107 GLN A CA 1
ATOM 881 C C . GLN A 1 107 ? -11.023 4.668 9.543 1.00 96.56 107 GLN A C 1
ATOM 883 O O . GLN A 1 107 ? -11.553 4.653 10.656 1.00 96.56 107 GLN A O 1
ATOM 888 N N . LYS A 1 108 ? -11.250 3.700 8.644 1.00 94.88 108 LYS A N 1
ATOM 889 C CA . LYS A 1 108 ? -12.102 2.530 8.918 1.00 94.88 108 LYS A CA 1
ATOM 890 C C . LYS A 1 108 ? -11.504 1.638 10.009 1.00 94.88 108 LYS A C 1
ATOM 892 O O . LYS A 1 108 ? -12.235 1.237 10.912 1.00 94.88 108 LYS A O 1
ATOM 897 N N . CYS A 1 109 ? -10.189 1.411 10.007 1.00 94.12 109 CYS A N 1
ATOM 898 C CA . CYS A 1 109 ? -9.493 0.699 11.086 1.00 94.12 109 CYS A CA 1
ATOM 899 C C . CYS A 1 109 ? -9.653 1.402 12.442 1.00 94.12 109 CYS A C 1
ATOM 901 O O . CYS A 1 109 ? -9.970 0.753 13.439 1.00 94.12 109 CYS A O 1
ATOM 903 N N . LYS A 1 110 ? -9.504 2.734 12.484 1.00 95.94 110 LYS A N 1
ATOM 904 C CA . LYS A 1 110 ? -9.732 3.530 13.703 1.00 95.94 110 LYS A CA 1
ATOM 905 C C . LYS A 1 110 ? -11.173 3.413 14.202 1.00 95.94 110 LYS A C 1
ATOM 907 O O . LYS A 1 110 ? -11.391 3.270 15.402 1.00 95.94 110 LYS A O 1
ATOM 912 N N . ASN A 1 111 ? -12.154 3.450 13.302 1.00 95.62 111 ASN A N 1
ATOM 913 C CA . ASN A 1 111 ? -13.563 3.291 13.667 1.00 95.62 111 ASN A CA 1
ATOM 914 C C . ASN A 1 111 ? -13.860 1.885 14.214 1.00 95.62 111 ASN A C 1
ATOM 916 O O . ASN A 1 111 ? -14.555 1.770 15.222 1.00 95.62 111 ASN A O 1
ATOM 920 N N . LEU A 1 112 ? -13.290 0.835 13.609 1.00 97.12 112 LEU A N 1
ATOM 921 C CA . LEU A 1 112 ? -13.405 -0.541 14.104 1.00 97.12 112 LEU A CA 1
ATOM 922 C C . LEU A 1 112 ? -12.817 -0.703 15.507 1.00 97.12 112 LEU A C 1
ATOM 924 O O . LEU A 1 112 ? -13.437 -1.347 16.349 1.00 97.12 112 LEU A O 1
ATOM 928 N N . HIS A 1 113 ? -11.658 -0.097 15.780 1.00 95.19 113 HIS A N 1
ATOM 929 C CA . HIS A 1 113 ? -11.085 -0.094 17.128 1.00 95.19 113 HIS A CA 1
ATOM 930 C C . HIS A 1 113 ? -12.009 0.586 18.139 1.00 95.19 113 HIS A C 1
ATOM 932 O O . HIS A 1 113 ? -12.387 -0.041 19.122 1.00 95.19 113 HIS A O 1
ATOM 938 N N . LYS A 1 114 ? -12.481 1.804 17.841 1.00 96.88 114 LYS A N 1
ATOM 939 C CA . LYS A 1 114 ? -13.432 2.519 18.709 1.00 96.88 114 LYS A CA 1
ATOM 940 C C . LYS A 1 114 ? -14.700 1.709 18.984 1.00 96.88 114 LYS A C 1
ATOM 942 O O . LYS A 1 114 ? -15.224 1.742 20.091 1.00 96.88 114 LYS A O 1
ATOM 947 N N . MET A 1 115 ? -15.209 0.994 17.982 1.00 97.00 115 MET A N 1
ATOM 948 C CA . MET A 1 115 ? -16.381 0.137 18.144 1.00 97.00 115 MET A CA 1
ATOM 949 C C . MET A 1 115 ? -16.107 -1.103 18.991 1.00 97.00 115 MET A C 1
ATOM 951 O O . MET A 1 115 ? -16.938 -1.444 19.828 1.00 97.00 115 MET A O 1
ATOM 955 N N . ARG A 1 116 ? -14.945 -1.746 18.822 1.00 96.06 116 ARG A N 1
ATOM 956 C CA . ARG A 1 116 ? -14.513 -2.846 19.696 1.00 96.06 116 ARG A CA 1
ATOM 957 C C . ARG A 1 116 ? -14.411 -2.391 21.146 1.00 96.06 116 ARG A C 1
ATOM 959 O O . ARG A 1 116 ? -14.878 -3.107 22.024 1.00 96.06 116 ARG A O 1
ATOM 966 N N . ASP A 1 117 ? -13.860 -1.206 21.386 1.00 97.06 117 ASP A N 1
ATOM 967 C CA . ASP A 1 117 ? -13.725 -0.661 22.738 1.00 97.06 117 ASP A CA 1
ATOM 968 C C . ASP A 1 117 ? -15.092 -0.353 23.360 1.00 97.06 117 ASP A C 1
ATOM 970 O O . ASP A 1 117 ? -15.348 -0.758 24.491 1.00 97.06 117 ASP A O 1
ATOM 974 N N . ARG A 1 118 ? -16.020 0.246 22.597 1.00 96.44 118 ARG A N 1
ATOM 975 C CA . ARG A 1 118 ? -17.414 0.425 23.045 1.00 96.44 118 ARG A CA 1
ATOM 976 C C . ARG A 1 118 ? -18.089 -0.905 23.362 1.00 96.44 118 ARG A C 1
ATOM 978 O O . ARG A 1 118 ? -18.707 -1.034 24.406 1.00 96.44 118 ARG A O 1
ATOM 985 N N . MET A 1 119 ? -17.926 -1.915 22.509 1.00 96.25 119 MET A N 1
ATOM 986 C CA . MET A 1 119 ? -18.515 -3.238 22.734 1.00 96.25 119 MET A CA 1
ATOM 987 C C . MET A 1 119 ? -17.964 -3.928 23.992 1.00 96.25 119 MET A C 1
ATOM 989 O O . MET A 1 119 ? -18.669 -4.725 24.602 1.00 96.25 119 MET A O 1
ATOM 993 N N . ARG A 1 120 ? -16.711 -3.653 24.378 1.00 95.12 120 ARG A N 1
ATOM 994 C CA . ARG A 1 120 ? -16.127 -4.162 25.633 1.00 95.12 120 ARG A CA 1
ATOM 995 C C . ARG A 1 120 ? -16.727 -3.493 26.868 1.00 95.12 120 ARG A C 1
ATOM 997 O O . ARG A 1 120 ? -16.765 -4.118 27.920 1.00 95.12 120 ARG A O 1
ATOM 1004 N N . GLN A 1 121 ? -17.142 -2.236 26.743 1.00 97.00 121 GLN A N 1
ATOM 1005 C CA . GLN A 1 121 ? -17.733 -1.454 27.831 1.00 97.00 121 GLN A CA 1
ATOM 1006 C C . GLN A 1 121 ? -19.247 -1.671 27.945 1.00 97.00 121 GLN A C 1
ATOM 1008 O O . GLN A 1 121 ? -19.798 -1.523 29.034 1.00 97.00 121 GLN A O 1
ATOM 1013 N N . GLU A 1 122 ? -19.901 -2.033 26.840 1.00 96.38 122 GLU A N 1
ATOM 1014 C CA . GLU A 1 122 ? -21.348 -2.189 26.782 1.00 96.38 122 GLU A CA 1
ATOM 1015 C C . GLU A 1 122 ? -21.827 -3.417 27.565 1.00 96.38 122 GLU A C 1
ATOM 1017 O O . GLU A 1 122 ? -21.400 -4.549 27.313 1.00 96.38 122 GLU A O 1
ATOM 1022 N N . LYS A 1 123 ? -22.743 -3.185 28.509 1.00 96.25 123 LYS A N 1
ATOM 1023 C CA . LYS A 1 123 ? -23.331 -4.229 29.361 1.00 96.25 123 LYS A CA 1
ATOM 1024 C C . LYS A 1 123 ? -24.681 -4.700 28.827 1.00 96.25 123 LYS A C 1
ATOM 1026 O O . LYS A 1 123 ? -25.067 -5.839 29.083 1.00 96.25 123 LYS A O 1
ATOM 1031 N N . CYS A 1 124 ? -25.390 -3.851 28.086 1.00 95.69 124 CYS A N 1
ATOM 1032 C CA . CYS A 1 124 ? -26.700 -4.162 27.542 1.00 95.69 124 CYS A CA 1
ATOM 1033 C C . CYS A 1 124 ? -26.591 -5.126 26.348 1.00 95.69 124 CYS A C 1
ATOM 1035 O O . CYS A 1 124 ? -25.902 -4.860 25.360 1.00 95.69 124 CYS A O 1
ATOM 1037 N N . THR A 1 125 ? -27.284 -6.267 26.411 1.00 94.62 125 THR A N 1
ATOM 1038 C CA . THR A 1 125 ? -27.211 -7.318 25.379 1.00 94.62 125 THR A CA 1
ATOM 1039 C C . THR A 1 125 ? -27.800 -6.874 24.040 1.00 94.62 125 THR A C 1
ATOM 1041 O O . THR A 1 125 ? -27.240 -7.196 22.988 1.00 94.62 125 THR A O 1
ATOM 1044 N N . SER A 1 126 ? -28.893 -6.107 24.058 1.00 96.19 126 SER A N 1
ATOM 1045 C CA . SER A 1 126 ? -29.541 -5.590 22.847 1.00 96.19 126 SER A CA 1
ATOM 1046 C C . SER A 1 126 ? -28.668 -4.552 22.137 1.00 96.19 126 SER A C 1
ATOM 1048 O O . SER A 1 126 ? -28.459 -4.650 20.927 1.00 96.19 126 SER A O 1
ATOM 1050 N N . GLU A 1 127 ? -28.065 -3.620 22.875 1.00 95.88 127 GLU A N 1
ATOM 1051 C CA . GLU A 1 127 ? -27.132 -2.638 22.308 1.00 95.88 127 GLU A CA 1
ATOM 1052 C C . GLU A 1 127 ? -25.865 -3.301 21.765 1.00 95.88 127 GLU A C 1
ATOM 1054 O O . GLU A 1 127 ? -25.380 -2.951 20.683 1.00 95.88 127 GLU A O 1
ATOM 1059 N N . ARG A 1 128 ? -25.367 -4.330 22.458 1.00 95.31 128 ARG A N 1
ATOM 1060 C CA . ARG A 1 128 ? -24.224 -5.118 21.996 1.00 95.31 128 ARG A CA 1
ATOM 1061 C C . ARG A 1 128 ? -24.504 -5.799 20.658 1.00 95.31 128 ARG A C 1
ATOM 1063 O O . ARG A 1 128 ? -23.624 -5.799 19.799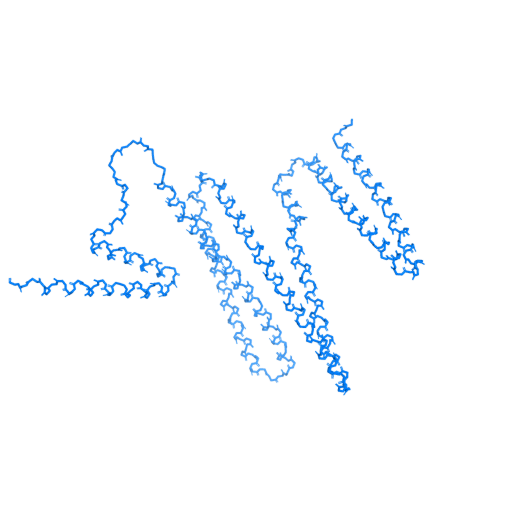 1.00 95.31 128 ARG A O 1
ATOM 1070 N N . LYS A 1 129 ? -25.719 -6.314 20.439 1.00 96.44 129 LYS A N 1
ATOM 1071 C CA . LYS A 1 129 ? -26.129 -6.894 19.149 1.00 96.44 129 LYS A CA 1
ATOM 1072 C C . LYS A 1 129 ? -26.079 -5.857 18.019 1.00 96.44 129 LYS A C 1
ATOM 1074 O O . LYS A 1 129 ? -25.463 -6.115 16.988 1.00 96.44 129 LYS A O 1
ATOM 1079 N N . ILE A 1 130 ? -26.611 -4.655 18.255 1.00 96.75 130 ILE A N 1
ATOM 1080 C CA . ILE A 1 130 ? -26.563 -3.541 17.288 1.00 96.75 130 ILE A CA 1
ATOM 1081 C C . ILE A 1 130 ? -25.109 -3.141 16.976 1.00 96.75 130 ILE A C 1
ATOM 1083 O O . ILE A 1 130 ? -24.765 -2.844 15.830 1.00 96.75 130 ILE A O 1
ATOM 1087 N N . LEU A 1 131 ? -24.225 -3.125 17.981 1.00 95.88 131 LEU A N 1
ATOM 1088 C CA . LEU A 1 131 ? -22.798 -2.846 17.781 1.00 95.88 131 LEU A CA 1
ATOM 1089 C C . LEU A 1 131 ? -22.097 -3.938 16.963 1.00 95.88 131 LEU A C 1
ATOM 1091 O O . LEU A 1 131 ? -21.238 -3.613 16.145 1.00 95.88 131 LEU A O 1
ATOM 1095 N N . VAL A 1 132 ? -22.451 -5.210 17.160 1.00 97.00 132 VAL A N 1
ATOM 1096 C CA . VAL A 1 132 ? -21.902 -6.330 16.380 1.00 97.00 132 VAL A CA 1
ATOM 1097 C C . VAL A 1 132 ? -22.303 -6.222 14.910 1.00 97.00 132 VAL A C 1
ATOM 1099 O O . VAL A 1 132 ? -21.429 -6.321 14.050 1.00 97.00 132 VAL A O 1
ATOM 1102 N N . GLU A 1 133 ? -23.573 -5.937 14.616 1.00 97.50 133 GLU A N 1
ATOM 1103 C CA . GLU A 1 133 ? -24.060 -5.734 13.241 1.00 97.50 133 GLU A CA 1
ATOM 1104 C C . GLU A 1 133 ? -23.319 -4.576 12.555 1.00 97.50 133 GLU A C 1
ATOM 1106 O O . GLU A 1 133 ? -22.700 -4.757 11.507 1.00 97.50 133 GLU A O 1
ATOM 1111 N N . LYS A 1 134 ? -23.227 -3.414 13.217 1.00 97.31 134 LYS A N 1
ATOM 1112 C CA . LYS A 1 134 ? -22.459 -2.265 12.701 1.00 97.31 134 LYS A CA 1
ATOM 1113 C C . LYS A 1 134 ? -20.974 -2.583 12.487 1.00 97.31 134 LYS A C 1
ATOM 1115 O O . LYS A 1 134 ? -20.340 -2.033 11.585 1.00 97.31 134 LYS A O 1
ATOM 1120 N N . MET A 1 135 ? -20.382 -3.439 13.324 1.00 97.56 135 MET A N 1
ATOM 1121 C CA . MET A 1 135 ? -18.990 -3.856 13.157 1.00 97.56 135 MET A CA 1
ATOM 1122 C C . MET A 1 135 ? -18.826 -4.762 11.946 1.00 97.56 135 MET A C 1
ATOM 1124 O O . MET A 1 135 ? -17.841 -4.618 11.224 1.00 97.56 135 MET A O 1
ATOM 1128 N N . TYR A 1 136 ? -19.769 -5.674 11.732 1.00 97.25 136 TYR A N 1
ATOM 1129 C CA . TYR A 1 136 ? -19.776 -6.552 10.574 1.00 97.25 136 TYR A CA 1
ATOM 1130 C C . TYR A 1 136 ? -19.831 -5.741 9.272 1.00 97.25 136 TYR A C 1
ATOM 1132 O O . TYR A 1 136 ? -18.983 -5.934 8.397 1.00 97.25 136 TYR A O 1
ATOM 1140 N N . ASP A 1 137 ? -20.713 -4.741 9.202 1.00 96.38 137 ASP A N 1
ATOM 1141 C CA . ASP A 1 137 ? -20.799 -3.824 8.060 1.00 96.38 137 ASP A CA 1
ATOM 1142 C C . ASP A 1 137 ? -19.477 -3.083 7.814 1.00 96.38 137 ASP A C 1
ATOM 1144 O O . ASP A 1 137 ? -18.972 -3.045 6.689 1.00 96.38 137 ASP A O 1
ATOM 1148 N N . LEU A 1 138 ? -18.844 -2.553 8.869 1.00 95.75 138 LEU A N 1
ATOM 1149 C CA . LEU A 1 138 ? -17.539 -1.893 8.750 1.00 95.75 138 LEU A CA 1
ATOM 1150 C C . LEU A 1 138 ? -16.425 -2.838 8.287 1.00 95.75 138 LEU A C 1
ATOM 1152 O O . LEU A 1 138 ? -15.529 -2.402 7.561 1.00 95.75 138 LEU A O 1
ATOM 1156 N N . VAL A 1 139 ? -16.444 -4.109 8.699 1.00 97.31 139 VAL A N 1
ATOM 1157 C CA . VAL A 1 139 ? -15.481 -5.120 8.234 1.00 97.31 139 VAL A CA 1
ATOM 1158 C C . VAL A 1 139 ? -15.681 -5.401 6.745 1.00 97.31 139 VAL A C 1
ATOM 1160 O O . VAL A 1 139 ? -14.699 -5.426 5.999 1.00 97.31 139 VAL A O 1
ATOM 1163 N N . LEU A 1 140 ? -16.928 -5.546 6.289 1.00 97.00 140 LEU A N 1
ATOM 1164 C CA . LEU A 1 140 ? -17.239 -5.732 4.871 1.00 97.00 140 LEU A CA 1
ATOM 1165 C C . LEU A 1 140 ? -16.823 -4.522 4.028 1.00 97.00 140 LEU A C 1
ATOM 1167 O O . LEU A 1 140 ? -16.210 -4.680 2.972 1.00 97.00 140 LEU A O 1
ATOM 1171 N N . GLU A 1 141 ? -17.109 -3.306 4.492 1.00 95.56 141 GLU A N 1
ATOM 1172 C CA . GLU A 1 141 ? -16.668 -2.081 3.822 1.00 95.56 141 GLU A CA 1
ATOM 1173 C C . GLU A 1 141 ? -15.144 -1.971 3.767 1.00 95.56 141 GLU A C 1
ATOM 1175 O O . GLU A 1 141 ? -14.588 -1.626 2.723 1.00 95.56 141 GLU A O 1
ATOM 1180 N N . LYS A 1 142 ? -14.456 -2.288 4.870 1.00 96.06 142 LYS A N 1
ATOM 1181 C CA . LYS A 1 142 ? -12.992 -2.309 4.917 1.00 96.06 142 LYS A CA 1
ATOM 1182 C C . LYS A 1 142 ? -12.438 -3.268 3.862 1.00 96.06 142 LYS A C 1
ATOM 1184 O O . LYS A 1 142 ? -11.564 -2.861 3.101 1.00 96.06 142 LYS A O 1
ATOM 1189 N N . LYS A 1 143 ? -12.986 -4.484 3.764 1.00 96.69 143 LYS A N 1
ATOM 1190 C CA . LYS A 1 143 ? -12.574 -5.481 2.767 1.00 96.69 143 LYS A CA 1
ATOM 1191 C C . LYS A 1 143 ? -12.735 -4.962 1.334 1.00 96.69 143 LYS A C 1
ATOM 1193 O O . LYS A 1 143 ? -11.793 -5.022 0.554 1.00 96.69 143 LYS A O 1
ATOM 1198 N N . LYS A 1 144 ? -13.874 -4.336 1.006 1.00 96.31 144 LYS A N 1
ATOM 1199 C CA . LYS A 1 144 ? -14.098 -3.718 -0.320 1.00 96.31 144 LYS A CA 1
ATOM 1200 C C . LYS A 1 144 ? -13.046 -2.650 -0.661 1.00 96.31 144 LYS A C 1
ATOM 1202 O O . LYS A 1 144 ? -12.663 -2.498 -1.821 1.00 96.31 144 LYS A O 1
ATOM 1207 N N . ILE A 1 145 ? -12.590 -1.891 0.336 1.00 93.81 145 ILE A N 1
ATOM 1208 C CA . ILE A 1 145 ? -11.556 -0.858 0.172 1.00 93.81 145 ILE A CA 1
ATOM 1209 C C . ILE A 1 145 ? -10.164 -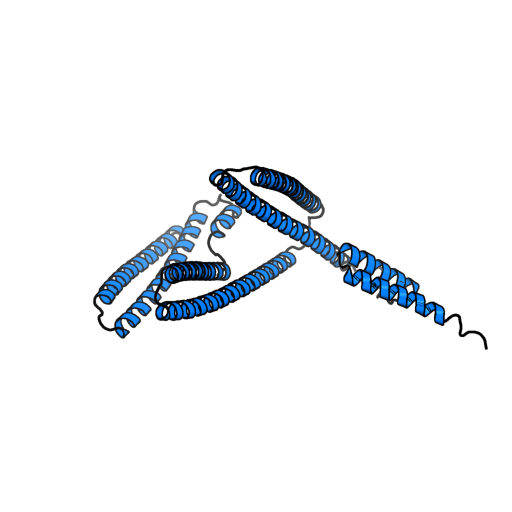1.491 0.005 1.00 93.81 145 ILE A C 1
ATOM 1211 O O . ILE A 1 145 ? -9.381 -0.999 -0.810 1.00 93.81 145 ILE A O 1
ATOM 1215 N N . GLU A 1 146 ? -9.862 -2.579 0.722 1.00 92.88 146 GLU A N 1
ATOM 1216 C CA . GLU A 1 146 ? -8.636 -3.378 0.534 1.00 92.88 146 GLU A CA 1
ATOM 1217 C C . GLU A 1 146 ? -8.562 -3.931 -0.893 1.00 92.88 146 GLU A C 1
ATOM 1219 O O . GLU A 1 146 ? -7.579 -3.681 -1.591 1.00 92.88 146 GLU A O 1
ATOM 1224 N N . ASP A 1 147 ? -9.645 -4.539 -1.381 1.00 93.75 147 ASP A N 1
ATOM 1225 C CA . ASP A 1 147 ? -9.725 -5.058 -2.750 1.00 93.75 147 ASP A CA 1
ATOM 1226 C C . ASP A 1 147 ? -9.499 -3.951 -3.797 1.00 93.75 147 ASP A C 1
ATOM 1228 O O . ASP A 1 147 ? -8.830 -4.149 -4.815 1.00 93.75 147 ASP A O 1
ATOM 1232 N N . LEU A 1 148 ? -10.035 -2.746 -3.558 1.00 94.56 148 LEU A N 1
ATOM 1233 C CA . LEU A 1 148 ? -9.816 -1.592 -4.433 1.00 94.56 148 LEU A CA 1
ATOM 1234 C C . LEU A 1 148 ? -8.352 -1.133 -4.420 1.00 94.56 148 LEU A C 1
ATOM 1236 O O . LEU A 1 148 ? -7.803 -0.807 -5.477 1.00 94.56 148 LEU A O 1
ATOM 1240 N N . ARG A 1 149 ? -7.718 -1.094 -3.243 1.00 95.12 149 ARG A N 1
ATOM 1241 C CA . ARG A 1 149 ? -6.297 -0.752 -3.097 1.00 95.12 149 ARG A CA 1
ATOM 1242 C C . ARG A 1 149 ? -5.433 -1.721 -3.895 1.00 95.12 149 ARG A C 1
ATOM 1244 O O . ARG A 1 149 ? -4.555 -1.286 -4.638 1.00 95.12 149 ARG A O 1
ATOM 1251 N N . ASP A 1 150 ? -5.709 -3.011 -3.771 1.00 91.94 150 ASP A N 1
ATOM 1252 C CA . ASP A 1 150 ? -4.906 -4.057 -4.391 1.00 91.94 150 ASP A CA 1
ATOM 1253 C C . ASP A 1 150 ? -5.084 -4.050 -5.918 1.00 91.94 150 ASP A C 1
ATOM 1255 O O . ASP A 1 150 ? -4.091 -4.079 -6.649 1.00 91.94 150 ASP A O 1
ATOM 1259 N N . LYS A 1 151 ? -6.311 -3.823 -6.418 1.00 94.69 151 LYS A N 1
ATOM 1260 C CA . LYS A 1 151 ? -6.572 -3.562 -7.849 1.00 94.69 151 LYS A CA 1
ATOM 1261 C C . LYS A 1 151 ? -5.809 -2.344 -8.380 1.00 94.69 151 LYS A C 1
ATOM 1263 O O . LYS A 1 151 ? -5.273 -2.385 -9.489 1.00 94.69 151 LYS A O 1
ATOM 1268 N N . LEU A 1 152 ? -5.755 -1.246 -7.621 1.00 92.25 152 LEU A N 1
ATOM 1269 C CA . LEU A 1 152 ? -5.013 -0.044 -8.021 1.00 92.25 152 LEU A CA 1
ATOM 1270 C C . LEU A 1 152 ? -3.497 -0.275 -8.024 1.00 92.25 152 LEU A C 1
ATOM 1272 O O . LEU A 1 152 ? -2.825 0.183 -8.946 1.00 92.25 152 LEU A O 1
ATOM 1276 N N . ASN A 1 153 ? -2.967 -0.996 -7.036 1.00 87.38 153 ASN A N 1
ATOM 1277 C CA . ASN A 1 153 ? -1.552 -1.361 -6.975 1.00 87.38 153 ASN A CA 1
ATOM 1278 C C . ASN A 1 153 ? -1.154 -2.276 -8.137 1.00 87.38 153 ASN A C 1
ATOM 1280 O O . ASN A 1 153 ? -0.108 -2.064 -8.745 1.00 87.38 153 ASN A O 1
ATOM 1284 N N . PHE A 1 154 ? -1.999 -3.252 -8.480 1.00 92.44 154 PHE A N 1
ATOM 1285 C CA . PHE A 1 154 ? -1.777 -4.125 -9.631 1.00 92.44 154 PHE A CA 1
ATOM 1286 C C . PHE A 1 154 ? -1.686 -3.321 -10.936 1.00 92.44 154 PHE A C 1
ATOM 1288 O O . PHE A 1 154 ? -0.721 -3.458 -11.684 1.00 92.44 154 PHE A O 1
ATOM 1295 N N . ARG A 1 155 ? -2.628 -2.395 -11.167 1.00 92.44 155 ARG A N 1
ATOM 1296 C CA . ARG A 1 155 ? -2.597 -1.499 -12.338 1.00 92.44 155 ARG A CA 1
ATOM 1297 C C . ARG A 1 155 ? -1.375 -0.587 -12.362 1.00 92.44 155 ARG A C 1
ATOM 1299 O O . ARG A 1 155 ? -0.821 -0.349 -13.427 1.00 92.44 155 ARG A O 1
ATOM 1306 N N . LEU A 1 156 ? -0.957 -0.070 -11.206 1.00 89.44 156 LEU A N 1
ATOM 1307 C CA . LEU A 1 156 ? 0.240 0.764 -11.122 1.00 89.44 156 LEU A CA 1
ATOM 1308 C C . LEU A 1 156 ? 1.489 -0.024 -11.537 1.00 89.44 156 LEU A C 1
ATOM 1310 O O . LEU A 1 156 ? 2.288 0.503 -12.303 1.00 89.44 156 LEU A O 1
ATOM 1314 N N . LYS A 1 157 ? 1.621 -1.276 -11.079 1.00 88.00 157 LYS A N 1
ATOM 1315 C CA . LYS A 1 157 ? 2.722 -2.165 -11.474 1.00 88.00 157 LYS A CA 1
ATOM 1316 C C . LYS A 1 157 ? 2.714 -2.465 -12.973 1.00 88.00 157 LYS A C 1
ATOM 1318 O O . LYS A 1 157 ? 3.775 -2.425 -13.579 1.00 88.00 157 LYS A O 1
ATOM 1323 N N . ALA A 1 158 ? 1.542 -2.712 -13.563 1.00 88.62 158 ALA A N 1
ATOM 1324 C CA . ALA A 1 158 ? 1.411 -2.919 -15.007 1.00 88.62 158 ALA A CA 1
ATOM 1325 C C . ALA A 1 158 ? 1.896 -1.690 -15.797 1.00 88.62 158 ALA A C 1
ATOM 1327 O O . ALA A 1 158 ? 2.822 -1.804 -16.584 1.00 88.62 158 ALA A O 1
ATOM 1328 N N . ILE A 1 159 ? 1.398 -0.491 -15.464 1.00 85.56 159 ILE A N 1
ATOM 1329 C CA . ILE A 1 159 ? 1.824 0.764 -16.115 1.00 85.56 159 ILE A CA 1
ATOM 1330 C C . ILE A 1 159 ? 3.329 1.014 -15.944 1.00 85.56 159 ILE A C 1
ATOM 1332 O O . ILE A 1 159 ? 3.978 1.557 -16.832 1.00 85.56 159 ILE A O 1
ATOM 1336 N N . GLN A 1 160 ? 3.889 0.686 -14.778 1.00 84.38 160 GLN A N 1
ATOM 1337 C CA . GLN A 1 160 ? 5.328 0.816 -14.550 1.00 84.38 160 GLN A CA 1
ATOM 1338 C C . GLN A 1 160 ? 6.125 -0.154 -15.421 1.00 84.38 160 GLN A C 1
ATOM 1340 O O . GLN A 1 160 ? 7.143 0.253 -15.965 1.00 84.38 160 GLN A O 1
ATOM 1345 N N . LYS A 1 161 ? 5.652 -1.394 -15.577 1.00 85.81 161 LYS A N 1
ATOM 1346 C CA . LYS A 1 161 ? 6.274 -2.393 -16.446 1.00 85.81 161 LYS A CA 1
ATOM 1347 C C . LYS A 1 161 ? 6.242 -1.956 -17.913 1.00 85.81 161 LYS A C 1
ATOM 1349 O O . LYS A 1 161 ? 7.283 -1.991 -18.554 1.00 85.81 161 LYS A O 1
ATOM 1354 N N . ASP A 1 162 ? 5.098 -1.473 -18.396 1.00 82.38 162 ASP A N 1
ATOM 1355 C CA . ASP A 1 162 ? 4.939 -1.016 -19.785 1.00 82.38 162 ASP A CA 1
ATOM 1356 C C . ASP A 1 162 ? 5.868 0.167 -20.092 1.00 82.38 162 ASP A C 1
ATOM 1358 O O . ASP A 1 162 ? 6.536 0.186 -21.116 1.00 82.38 162 ASP A O 1
ATOM 1362 N N . LYS A 1 163 ? 5.998 1.119 -19.158 1.00 82.94 163 LYS A N 1
ATOM 1363 C CA . LYS A 1 163 ? 6.940 2.242 -19.300 1.00 82.94 163 LYS A CA 1
ATOM 1364 C C . LYS A 1 163 ? 8.401 1.817 -19.314 1.00 82.94 163 LYS A C 1
ATOM 1366 O O . LYS A 1 163 ? 9.211 2.474 -19.951 1.00 82.94 163 LYS A O 1
ATOM 1371 N N . ILE A 1 164 ? 8.752 0.786 -18.548 1.00 73.81 164 ILE A N 1
ATOM 1372 C CA . ILE A 1 164 ? 10.115 0.247 -18.554 1.00 73.81 164 ILE A CA 1
ATOM 1373 C C . ILE A 1 164 ? 10.400 -0.402 -19.912 1.00 73.81 164 ILE A C 1
ATOM 1375 O O . ILE A 1 164 ? 11.474 -0.175 -20.451 1.00 73.81 164 ILE A O 1
ATOM 1379 N N . ALA A 1 165 ? 9.437 -1.139 -20.475 1.00 74.00 165 ALA A N 1
ATOM 1380 C CA . ALA A 1 165 ? 9.559 -1.723 -21.810 1.00 74.00 165 ALA A CA 1
ATOM 1381 C C . ALA A 1 165 ? 9.676 -0.645 -22.905 1.00 74.00 165 ALA A C 1
ATOM 1383 O O . ALA A 1 165 ? 10.579 -0.717 -23.725 1.00 74.00 165 ALA A O 1
ATOM 1384 N N . GLU A 1 166 ? 8.848 0.404 -22.853 1.00 78.19 166 GLU A N 1
ATOM 1385 C CA . GLU A 1 166 ? 8.899 1.534 -23.799 1.00 78.19 166 GLU A CA 1
ATOM 1386 C C . GLU A 1 166 ? 10.247 2.275 -23.751 1.00 78.19 166 GLU A C 1
ATOM 1388 O O . GLU A 1 166 ? 10.786 2.667 -24.779 1.00 78.19 166 GLU A O 1
ATOM 1393 N N . ILE A 1 167 ? 10.828 2.452 -22.559 1.00 68.19 167 ILE A N 1
ATOM 1394 C CA . ILE A 1 167 ? 12.162 3.056 -22.417 1.00 68.19 167 ILE A CA 1
ATOM 1395 C C . ILE A 1 167 ? 13.250 2.116 -22.953 1.00 68.19 167 ILE A C 1
ATOM 1397 O O . ILE A 1 167 ? 14.202 2.596 -23.562 1.00 68.19 167 ILE A O 1
ATOM 1401 N N . ALA A 1 168 ? 13.111 0.805 -22.742 1.00 69.31 168 ALA A N 1
ATOM 1402 C CA . ALA A 1 168 ? 14.057 -0.186 -23.248 1.00 69.31 168 ALA A CA 1
ATOM 1403 C C . ALA A 1 168 ? 14.072 -0.246 -24.787 1.00 69.31 168 ALA A C 1
ATOM 1405 O O . ALA A 1 168 ? 15.135 -0.429 -25.359 1.00 69.31 168 ALA A O 1
ATOM 1406 N N . GLU A 1 169 ? 12.936 -0.017 -25.453 1.00 70.50 169 GLU A N 1
ATOM 1407 C CA . GLU A 1 169 ? 12.851 0.030 -26.924 1.00 70.50 169 GLU A CA 1
ATOM 1408 C C . GLU A 1 169 ? 13.475 1.295 -27.548 1.00 70.50 169 GLU A C 1
ATOM 1410 O O . GLU A 1 169 ? 13.834 1.281 -28.720 1.00 70.50 169 GLU A O 1
ATOM 1415 N N . ILE A 1 170 ? 13.615 2.395 -26.795 1.00 60.88 170 ILE A N 1
ATOM 1416 C CA . ILE A 1 170 ? 14.148 3.678 -27.306 1.00 60.88 170 ILE A CA 1
ATOM 1417 C C . ILE A 1 170 ? 15.678 3.774 -27.148 1.00 60.88 170 ILE A C 1
ATOM 1419 O O . ILE A 1 170 ? 16.323 4.609 -27.786 1.00 60.88 170 ILE A O 1
ATOM 1423 N N . SER A 1 171 ? 16.287 2.931 -26.315 1.00 45.88 171 SER A N 1
ATOM 1424 C CA . SER A 1 171 ? 17.742 2.851 -26.193 1.00 45.88 171 SER A CA 1
ATOM 1425 C C . SER A 1 171 ? 18.311 1.862 -27.214 1.00 45.88 171 SER A C 1
ATOM 1427 O O . SER A 1 171 ? 18.490 0.693 -26.900 1.00 45.88 171 SER A O 1
ATOM 1429 N N . GLU A 1 172 ? 18.618 2.333 -28.428 1.00 44.56 172 GLU A N 1
ATOM 1430 C CA . GLU A 1 172 ? 19.500 1.590 -29.341 1.00 44.56 172 GLU A CA 1
ATOM 1431 C C . GLU A 1 172 ? 20.928 1.491 -28.759 1.00 44.56 172 GLU A C 1
ATOM 1433 O O . GLU A 1 172 ? 21.403 2.446 -28.127 1.00 44.56 172 GLU A O 1
ATOM 1438 N N . PRO A 1 173 ? 21.623 0.354 -28.953 1.00 46.69 173 PRO A N 1
ATOM 1439 C CA . PRO A 1 173 ? 22.875 0.057 -28.287 1.00 46.69 173 PRO A CA 1
ATOM 1440 C C . PRO A 1 173 ? 24.041 0.428 -29.201 1.00 46.69 173 PRO A C 1
ATOM 1442 O O . PRO A 1 173 ? 24.516 -0.390 -29.979 1.00 46.69 173 PRO A O 1
ATOM 1445 N N . ASP A 1 174 ? 24.549 1.646 -29.081 1.00 42.31 174 ASP A N 1
ATOM 1446 C CA . ASP A 1 174 ? 25.909 1.928 -29.527 1.00 42.31 174 ASP A CA 1
ATOM 1447 C C . ASP A 1 174 ? 26.665 2.552 -28.356 1.00 42.31 174 ASP A C 1
ATOM 1449 O O . ASP A 1 174 ? 26.300 3.608 -27.840 1.00 42.31 174 ASP A O 1
ATOM 1453 N N . VAL A 1 175 ? 27.734 1.866 -27.936 1.00 48.22 175 VAL A N 1
ATOM 1454 C CA . VAL A 1 175 ? 28.642 2.188 -26.816 1.00 48.22 175 VAL A CA 1
ATOM 1455 C C . VAL A 1 175 ? 28.190 1.716 -25.415 1.00 48.22 175 VAL A C 1
ATOM 1457 O O . VAL A 1 175 ? 28.025 2.529 -24.511 1.00 48.22 175 VAL A O 1
ATOM 1460 N N . GLN A 1 176 ? 28.085 0.401 -25.154 1.00 46.09 176 GLN A N 1
ATOM 1461 C CA . GLN A 1 176 ? 27.822 -0.074 -23.775 1.00 46.09 176 GLN A CA 1
ATOM 1462 C C . GLN A 1 176 ? 28.565 -1.350 -23.315 1.00 46.09 176 GLN A C 1
ATOM 1464 O O . GLN A 1 176 ? 28.412 -1.772 -22.174 1.00 46.09 176 GLN A O 1
ATOM 1469 N N . GLU A 1 177 ? 29.473 -1.931 -24.100 1.00 45.44 177 GLU A N 1
ATOM 1470 C CA . GLU A 1 177 ? 30.042 -3.251 -23.752 1.00 45.44 177 GLU A CA 1
ATOM 1471 C C . GLU A 1 177 ? 31.042 -3.245 -22.567 1.00 45.44 177 GLU A C 1
ATOM 1473 O O . GLU A 1 177 ? 31.337 -4.278 -21.973 1.00 45.44 177 GLU A O 1
ATOM 1478 N N . THR A 1 178 ? 31.539 -2.079 -22.131 1.00 45.72 178 THR A N 1
ATOM 1479 C CA . THR A 1 178 ? 32.514 -1.986 -21.014 1.00 45.72 178 THR A CA 1
ATOM 1480 C C . THR A 1 178 ? 31.954 -1.388 -19.719 1.00 45.72 178 THR A C 1
ATOM 1482 O O . THR A 1 178 ? 32.620 -1.411 -18.676 1.00 45.72 178 THR A O 1
ATOM 1485 N N . VAL A 1 179 ? 30.721 -0.870 -19.748 1.00 50.62 179 VAL A N 1
ATOM 1486 C CA . VAL A 1 179 ? 30.084 -0.208 -18.596 1.00 50.62 179 VAL A CA 1
ATOM 1487 C C . VAL A 1 179 ? 29.191 -1.172 -17.805 1.00 50.62 179 VAL A C 1
ATOM 1489 O O . VAL A 1 179 ? 29.083 -1.028 -16.583 1.00 50.62 179 VAL A O 1
ATOM 1492 N N . ASP A 1 180 ? 28.608 -2.186 -18.446 1.00 53.72 180 ASP A N 1
ATOM 1493 C CA . ASP A 1 180 ? 27.572 -3.013 -17.814 1.00 53.72 180 ASP A CA 1
ATOM 1494 C C . ASP A 1 180 ? 28.125 -4.141 -16.924 1.00 53.72 180 ASP A C 1
ATOM 1496 O O . ASP A 1 180 ? 27.618 -4.344 -15.817 1.00 53.72 180 ASP A O 1
ATOM 1500 N N . ILE A 1 181 ? 29.305 -4.690 -17.237 1.00 54.81 181 ILE A N 1
ATOM 1501 C CA . ILE A 1 181 ? 30.019 -5.638 -16.352 1.00 54.81 181 ILE A CA 1
ATOM 1502 C C . ILE A 1 181 ? 30.337 -5.004 -14.979 1.00 54.81 181 ILE A C 1
ATOM 1504 O O . ILE A 1 181 ? 30.286 -5.656 -13.928 1.00 54.81 181 ILE A O 1
ATOM 1508 N N . LYS A 1 182 ? 30.634 -3.695 -14.942 1.00 60.22 182 LYS A N 1
ATOM 1509 C CA . LYS A 1 182 ? 30.922 -2.981 -13.684 1.00 60.22 182 LYS A CA 1
ATOM 1510 C C . LYS A 1 182 ? 29.663 -2.748 -12.841 1.00 60.22 182 LYS A C 1
ATOM 1512 O O . LYS A 1 182 ? 29.760 -2.751 -11.609 1.00 60.22 182 LYS A O 1
ATOM 1517 N N . LYS A 1 183 ? 28.494 -2.561 -13.465 1.00 65.56 183 LYS A N 1
ATOM 1518 C CA . LYS A 1 183 ? 27.215 -2.339 -12.762 1.00 65.56 183 LYS A CA 1
ATOM 1519 C C . LYS A 1 183 ? 26.693 -3.617 -12.113 1.00 65.56 183 LYS A C 1
ATOM 1521 O O . LYS A 1 183 ? 26.241 -3.574 -10.964 1.00 65.56 183 LYS A O 1
ATOM 1526 N N . ASP A 1 184 ? 26.833 -4.750 -12.786 1.00 72.00 184 ASP A N 1
ATOM 1527 C CA . ASP A 1 184 ? 26.407 -6.041 -12.249 1.00 72.00 184 ASP A CA 1
ATOM 1528 C C . ASP A 1 184 ? 27.310 -6.502 -11.100 1.00 72.00 184 ASP A C 1
ATOM 1530 O O . ASP A 1 184 ? 26.817 -6.933 -10.052 1.00 72.00 184 ASP A O 1
ATOM 1534 N N . CYS A 1 185 ? 28.622 -6.256 -11.200 1.00 76.44 185 CYS A N 1
ATOM 1535 C CA . CYS A 1 185 ? 29.551 -6.477 -10.091 1.00 76.44 185 CYS A CA 1
ATOM 1536 C C . CYS A 1 185 ? 29.220 -5.595 -8.870 1.00 76.44 185 CYS A C 1
ATOM 1538 O O . CYS A 1 185 ? 29.245 -6.059 -7.726 1.00 76.44 185 CYS A O 1
ATOM 1540 N N . ALA A 1 186 ? 28.859 -4.324 -9.081 1.00 78.31 186 ALA A N 1
ATOM 1541 C CA . ALA A 1 186 ? 28.460 -3.429 -7.993 1.00 78.31 186 ALA A CA 1
ATOM 1542 C C . ALA A 1 186 ? 27.147 -3.870 -7.320 1.00 78.31 186 ALA A C 1
ATOM 1544 O O . ALA A 1 186 ? 27.012 -3.765 -6.097 1.00 78.31 186 ALA A O 1
ATOM 1545 N N . THR A 1 187 ? 26.193 -4.379 -8.100 1.00 79.75 187 THR A N 1
ATOM 1546 C CA . THR A 1 187 ? 24.904 -4.880 -7.604 1.00 79.75 187 THR A CA 1
ATOM 1547 C C . THR A 1 187 ? 25.080 -6.173 -6.807 1.00 79.75 187 THR A C 1
ATOM 1549 O O . THR A 1 187 ? 24.557 -6.275 -5.696 1.00 79.75 187 THR A O 1
ATOM 1552 N N . ALA A 1 188 ? 25.910 -7.102 -7.289 1.00 84.50 188 ALA A N 1
ATOM 1553 C CA . ALA A 1 188 ? 26.269 -8.323 -6.568 1.00 84.50 188 ALA A CA 1
ATOM 1554 C C . ALA A 1 188 ? 26.935 -8.024 -5.211 1.00 84.50 188 ALA A C 1
ATOM 1556 O O . ALA A 1 188 ? 26.497 -8.540 -4.183 1.00 84.50 188 ALA A O 1
ATOM 1557 N N . ARG A 1 189 ? 27.902 -7.093 -5.162 1.00 87.00 189 ARG A N 1
ATOM 1558 C CA . ARG A 1 189 ? 28.529 -6.658 -3.894 1.00 87.00 189 ARG A CA 1
ATOM 1559 C C . ARG A 1 189 ? 27.529 -6.032 -2.919 1.00 87.00 189 ARG A C 1
ATOM 1561 O O . ARG A 1 189 ? 27.690 -6.137 -1.705 1.00 87.00 189 ARG A O 1
ATOM 1568 N N . ARG A 1 190 ? 26.504 -5.332 -3.418 1.00 84.75 190 ARG A N 1
ATOM 1569 C CA . ARG A 1 190 ? 25.437 -4.772 -2.568 1.00 84.75 190 ARG A CA 1
ATOM 1570 C C . ARG A 1 190 ? 24.556 -5.873 -1.981 1.00 84.75 190 ARG A C 1
ATOM 1572 O O . ARG A 1 190 ? 24.218 -5.784 -0.804 1.00 84.75 190 ARG A O 1
ATOM 1579 N N . ILE A 1 191 ? 24.222 -6.896 -2.768 1.00 86.81 191 ILE A N 1
ATOM 1580 C CA . ILE A 1 191 ? 23.477 -8.074 -2.299 1.00 86.81 191 ILE A CA 1
ATOM 1581 C C . ILE A 1 191 ? 24.267 -8.801 -1.209 1.00 86.81 191 ILE A C 1
ATOM 1583 O O . ILE A 1 191 ? 23.711 -9.094 -0.154 1.00 86.81 191 ILE A O 1
ATOM 1587 N N . GLU A 1 192 ? 25.565 -9.013 -1.420 1.00 91.75 192 GLU A N 1
ATOM 1588 C CA . GLU A 1 192 ? 26.448 -9.645 -0.437 1.00 91.75 192 GLU A CA 1
ATOM 1589 C C . GLU A 1 192 ? 26.469 -8.871 0.890 1.00 91.75 192 GLU A C 1
ATOM 1591 O O . GLU A 1 192 ? 26.180 -9.442 1.939 1.00 91.75 192 GLU A O 1
ATOM 1596 N N . LYS A 1 193 ? 26.663 -7.544 0.846 1.00 89.81 193 LYS A N 1
ATOM 1597 C CA . LYS A 1 193 ? 26.589 -6.688 2.045 1.00 89.81 193 LYS A CA 1
ATOM 1598 C C . LYS A 1 193 ? 25.245 -6.795 2.766 1.00 89.81 193 LYS A C 1
ATOM 1600 O O . LYS A 1 193 ? 25.205 -6.808 3.995 1.00 89.81 193 LYS A O 1
ATOM 1605 N N . ILE A 1 194 ? 24.139 -6.849 2.023 1.00 87.44 194 ILE A N 1
ATOM 1606 C CA . ILE A 1 194 ? 22.804 -7.012 2.612 1.00 87.44 194 ILE A CA 1
ATOM 1607 C C . ILE A 1 194 ? 22.670 -8.382 3.280 1.00 87.44 194 ILE A C 1
ATOM 1609 O O . ILE A 1 194 ? 22.109 -8.450 4.371 1.00 87.44 194 ILE A O 1
ATOM 1613 N N . ASN A 1 195 ? 23.206 -9.446 2.679 1.00 90.75 195 ASN A N 1
ATOM 1614 C CA . ASN A 1 195 ? 23.205 -10.779 3.279 1.00 90.75 195 ASN A CA 1
ATOM 1615 C C . ASN A 1 195 ? 23.999 -10.803 4.589 1.00 90.75 195 ASN A C 1
ATOM 1617 O O . ASN A 1 195 ? 23.467 -11.274 5.590 1.00 90.75 195 ASN A O 1
ATOM 1621 N N . THR A 1 196 ? 25.186 -10.190 4.637 1.00 92.75 196 THR A N 1
ATOM 1622 C CA . THR A 1 196 ? 25.961 -10.071 5.885 1.00 92.75 196 THR A CA 1
ATOM 1623 C C . THR A 1 196 ? 25.175 -9.333 6.975 1.00 92.75 196 THR A C 1
ATOM 1625 O O . THR A 1 196 ? 25.149 -9.756 8.130 1.00 92.75 196 THR A O 1
ATOM 1628 N N . ILE A 1 197 ? 24.475 -8.245 6.622 1.00 89.12 197 ILE A N 1
ATOM 1629 C CA . ILE A 1 197 ? 23.627 -7.514 7.578 1.00 89.12 197 ILE A CA 1
ATOM 1630 C C . ILE A 1 197 ? 22.442 -8.376 8.033 1.00 89.12 197 ILE A C 1
ATOM 1632 O O . ILE A 1 197 ? 22.098 -8.369 9.213 1.00 89.12 197 ILE A O 1
ATOM 1636 N N . LEU A 1 198 ? 21.806 -9.118 7.123 1.00 92.12 198 LEU A N 1
ATOM 1637 C CA . LEU A 1 198 ? 20.695 -10.011 7.453 1.00 92.12 198 LEU A CA 1
ATOM 1638 C C . LEU A 1 198 ? 21.127 -11.126 8.407 1.00 92.12 198 LEU A C 1
ATOM 1640 O O . LEU A 1 198 ? 20.404 -11.407 9.362 1.00 92.12 198 LEU A O 1
ATOM 1644 N N . GLU A 1 199 ? 22.294 -11.724 8.182 1.00 94.50 199 GLU A N 1
ATOM 1645 C CA . GLU A 1 199 ? 22.873 -12.735 9.068 1.00 94.50 199 GLU A CA 1
ATOM 1646 C C . GLU A 1 199 ? 23.128 -12.168 10.463 1.00 94.50 199 GLU A C 1
ATOM 1648 O O . GLU A 1 199 ? 22.700 -12.768 11.451 1.00 94.50 199 GLU A O 1
ATOM 1653 N N . GLN A 1 200 ? 23.729 -10.977 10.554 1.00 94.31 200 GLN A N 1
ATOM 1654 C CA . GLN A 1 200 ? 23.942 -10.318 11.841 1.00 94.31 200 GLN A CA 1
ATOM 1655 C C . GLN A 1 200 ? 22.615 -10.031 12.555 1.00 94.31 200 GLN A C 1
ATOM 1657 O O . GLN A 1 200 ? 22.459 -10.360 13.725 1.00 94.31 200 GLN A O 1
ATOM 1662 N N . LYS A 1 201 ? 21.607 -9.514 11.842 1.00 91.12 201 LYS A N 1
ATOM 1663 C CA . LYS A 1 201 ? 20.274 -9.262 12.416 1.00 91.12 201 LYS A CA 1
ATOM 1664 C C . LYS A 1 201 ? 19.572 -10.542 12.878 1.00 91.12 201 LYS A C 1
ATOM 1666 O O . LYS A 1 201 ? 18.767 -10.480 13.806 1.00 91.12 201 LYS A O 1
ATOM 1671 N N . CYS A 1 202 ? 19.835 -11.688 12.245 1.00 93.50 202 CYS A N 1
ATOM 1672 C CA . CYS A 1 202 ? 19.333 -12.979 12.721 1.00 93.50 202 CYS A CA 1
ATOM 1673 C C . CYS A 1 202 ? 19.999 -13.380 14.040 1.00 93.50 202 CYS A C 1
ATOM 1675 O O . CYS A 1 202 ? 19.280 -13.729 14.972 1.00 93.50 202 CYS A O 1
ATOM 1677 N N . LYS A 1 203 ? 21.328 -13.241 14.142 1.00 96.75 203 LYS A N 1
ATOM 1678 C CA . LYS A 1 203 ? 22.068 -13.487 15.390 1.00 96.75 203 LYS A CA 1
ATOM 1679 C C . LYS A 1 203 ? 21.564 -12.597 16.528 1.00 96.75 203 LYS A C 1
ATOM 1681 O O . LYS A 1 203 ? 21.181 -13.114 17.571 1.00 96.75 203 LYS A O 1
ATOM 1686 N N . ASP A 1 204 ? 21.435 -11.290 16.289 1.00 93.94 204 ASP A N 1
ATOM 1687 C CA . ASP A 1 204 ? 20.928 -10.334 17.285 1.00 93.94 204 ASP A CA 1
ATOM 1688 C C . ASP A 1 204 ? 19.504 -10.698 17.769 1.00 93.94 204 ASP A C 1
ATOM 1690 O O . ASP A 1 204 ? 19.153 -10.519 18.940 1.00 93.94 204 ASP A O 1
ATOM 1694 N N . LEU A 1 205 ? 18.654 -11.207 16.866 1.00 96.19 205 LEU A N 1
ATOM 1695 C CA . LEU A 1 205 ? 17.305 -11.666 17.206 1.00 96.19 205 LEU A CA 1
ATOM 1696 C C . LEU A 1 205 ? 17.319 -12.919 18.075 1.00 96.19 205 LEU A C 1
ATOM 1698 O O . LEU A 1 205 ? 16.516 -13.014 19.004 1.00 96.19 205 LEU A O 1
ATOM 1702 N N . ASP A 1 206 ? 18.191 -13.873 17.773 1.00 95.19 206 ASP A N 1
ATOM 1703 C CA . ASP A 1 206 ? 18.301 -15.109 18.539 1.00 95.19 206 ASP A CA 1
ATOM 1704 C C . ASP A 1 206 ? 18.890 -14.851 19.931 1.00 95.19 206 ASP A C 1
ATOM 1706 O O . ASP A 1 206 ? 18.336 -15.346 20.917 1.00 95.19 206 ASP A O 1
ATOM 1710 N N . GLU A 1 207 ? 19.879 -13.959 20.041 1.00 96.88 207 GLU A N 1
ATOM 1711 C CA . GLU A 1 207 ? 20.378 -13.462 21.327 1.00 96.88 207 GLU A CA 1
ATOM 1712 C C . GLU A 1 207 ? 19.271 -12.780 22.143 1.00 96.88 207 GLU A C 1
ATOM 1714 O O . GLU A 1 207 ? 19.117 -13.040 23.338 1.00 96.88 207 GLU A O 1
ATOM 1719 N N . MET A 1 208 ? 18.452 -11.919 21.526 1.00 94.56 208 MET A N 1
ATOM 1720 C CA . MET A 1 208 ? 17.347 -11.281 22.247 1.00 94.56 208 MET A CA 1
ATOM 1721 C C . MET A 1 208 ? 16.256 -12.265 22.665 1.00 94.56 208 MET A C 1
ATOM 1723 O O . MET A 1 208 ? 15.707 -12.128 23.759 1.00 94.56 208 MET A O 1
ATOM 1727 N N . ARG A 1 209 ? 15.956 -13.273 21.838 1.00 94.62 209 ARG A N 1
ATOM 1728 C CA . ARG A 1 209 ? 15.035 -14.360 22.205 1.00 94.62 209 ARG A CA 1
ATOM 1729 C C . ARG A 1 209 ? 15.554 -15.138 23.405 1.00 94.62 209 ARG A C 1
ATOM 1731 O O . ARG A 1 209 ? 14.766 -15.509 24.269 1.00 94.62 209 ARG A O 1
ATOM 1738 N N . GLU A 1 210 ? 16.858 -15.380 23.471 1.00 96.88 210 GLU A N 1
ATOM 1739 C CA . GLU A 1 210 ? 17.485 -16.043 24.611 1.00 96.88 210 GLU A CA 1
ATOM 1740 C C . GLU A 1 210 ? 17.421 -15.190 25.878 1.00 96.88 210 GLU A C 1
ATOM 1742 O O . GLU A 1 210 ? 16.947 -15.668 26.909 1.00 96.88 210 GLU A O 1
ATOM 1747 N N . ARG A 1 211 ? 17.766 -13.899 25.787 1.00 95.19 211 ARG A N 1
ATOM 1748 C CA . ARG A 1 211 ? 17.605 -12.957 26.907 1.00 95.19 211 ARG A CA 1
ATOM 1749 C C . ARG A 1 211 ? 16.163 -12.909 27.399 1.00 95.19 211 ARG A C 1
ATOM 1751 O O . ARG A 1 211 ? 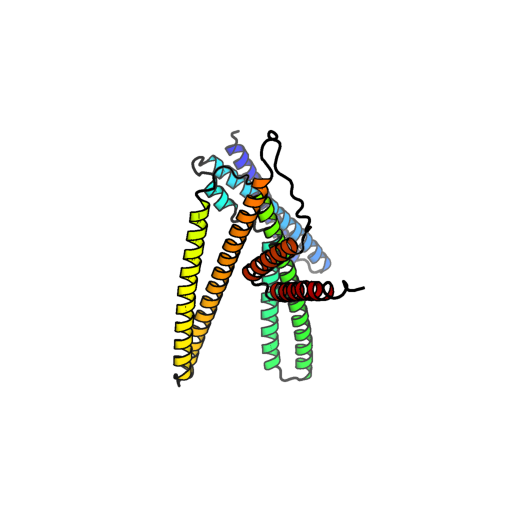15.935 -12.948 28.599 1.00 95.19 211 ARG A O 1
ATOM 1758 N N . MET A 1 212 ? 15.185 -12.897 26.494 1.00 94.31 212 MET A N 1
ATOM 1759 C CA . MET A 1 212 ? 13.764 -12.899 26.850 1.00 94.31 212 MET A CA 1
ATOM 1760 C C . MET A 1 212 ? 13.331 -14.177 27.582 1.00 94.31 212 MET A C 1
ATOM 1762 O O . MET A 1 212 ? 12.509 -14.098 28.493 1.00 94.31 212 MET A O 1
ATOM 1766 N N . ARG A 1 213 ? 13.874 -15.345 27.205 1.00 94.88 213 ARG A N 1
ATOM 1767 C CA . ARG A 1 213 ? 13.622 -16.612 27.917 1.00 94.88 213 ARG A CA 1
ATOM 1768 C C . ARG A 1 213 ? 14.186 -16.587 29.339 1.00 94.88 213 ARG A C 1
ATOM 1770 O O . ARG A 1 213 ? 13.545 -17.117 30.243 1.00 94.88 213 ARG A O 1
ATOM 1777 N N . ASN A 1 214 ? 15.347 -15.960 29.522 1.00 96.19 214 ASN A N 1
ATOM 1778 C CA . ASN A 1 214 ? 16.060 -15.923 30.800 1.00 96.19 214 ASN A CA 1
ATOM 1779 C C . ASN A 1 214 ? 15.590 -14.791 31.728 1.00 96.19 214 ASN A C 1
ATOM 1781 O O . ASN A 1 214 ? 15.709 -14.912 32.947 1.00 96.19 214 ASN A O 1
ATOM 1785 N N . GLU A 1 215 ? 15.041 -13.710 31.172 1.00 95.69 215 GLU A N 1
ATOM 1786 C CA . GLU A 1 215 ? 14.535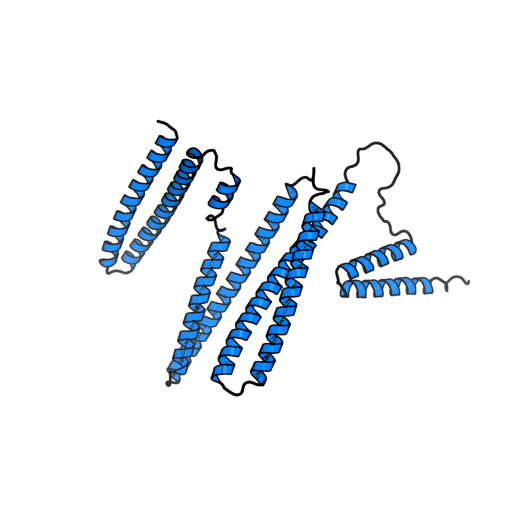 -12.575 31.940 1.00 95.69 215 GLU A CA 1
ATOM 1787 C C . GLU A 1 215 ? 13.331 -13.002 32.781 1.00 95.69 215 GLU A C 1
ATOM 1789 O O . GLU A 1 215 ? 12.408 -13.624 32.258 1.00 95.69 215 GLU A O 1
ATOM 1794 N N . LYS A 1 216 ? 13.306 -12.678 34.075 1.00 94.25 216 LYS A N 1
ATOM 1795 C CA . LYS A 1 216 ? 12.202 -13.040 34.984 1.00 94.25 216 LYS A CA 1
ATOM 1796 C C . LYS A 1 216 ? 11.223 -11.890 35.178 1.00 94.25 216 LYS A C 1
ATOM 1798 O O . LYS A 1 216 ? 10.045 -12.132 35.438 1.00 94.25 216 LYS A O 1
ATOM 1803 N N . CYS A 1 217 ? 11.692 -10.655 35.039 1.00 93.81 217 CYS A N 1
ATOM 1804 C CA . CYS A 1 217 ? 10.889 -9.475 35.301 1.00 93.81 217 CYS A CA 1
ATOM 1805 C C . CYS A 1 217 ? 9.989 -9.122 34.107 1.00 93.81 217 CYS A C 1
ATOM 1807 O O . CYS A 1 217 ? 10.427 -9.046 32.957 1.00 93.81 217 CYS A O 1
ATOM 1809 N N . ILE A 1 218 ? 8.702 -8.887 34.374 1.00 87.31 218 ILE A N 1
ATOM 1810 C CA . ILE A 1 218 ? 7.700 -8.611 33.333 1.00 87.31 218 ILE A CA 1
ATOM 1811 C C . ILE A 1 218 ? 7.963 -7.265 32.615 1.00 87.31 218 ILE A C 1
ATOM 1813 O O . ILE A 1 218 ? 7.953 -7.257 31.382 1.00 87.31 218 ILE A O 1
ATOM 1817 N N . PRO A 1 219 ? 8.237 -6.145 33.318 1.00 91.44 219 PRO A N 1
ATOM 1818 C CA . PRO A 1 219 ? 8.617 -4.883 32.679 1.00 91.44 219 PRO A CA 1
ATOM 1819 C C . PRO A 1 219 ? 9.836 -4.985 31.752 1.00 91.44 219 PRO A C 1
ATOM 1821 O O . PRO A 1 219 ? 9.783 -4.509 30.617 1.00 91.44 219 PRO A O 1
ATOM 1824 N N . GLU A 1 220 ? 10.913 -5.646 32.186 1.00 91.94 220 GLU A N 1
ATOM 1825 C CA . GLU A 1 220 ? 12.117 -5.803 31.360 1.00 91.94 220 GLU A CA 1
ATOM 1826 C C . GLU A 1 220 ? 11.861 -6.670 30.116 1.00 91.94 220 GLU A C 1
ATOM 1828 O O . GLU A 1 220 ? 12.348 -6.348 29.026 1.00 91.94 220 GLU A O 1
ATOM 1833 N N . ARG A 1 221 ? 11.009 -7.703 30.219 1.00 90.69 221 ARG A N 1
ATOM 1834 C CA . ARG A 1 221 ? 10.559 -8.484 29.052 1.00 90.69 221 ARG A CA 1
ATOM 1835 C C . ARG A 1 221 ? 9.847 -7.629 28.010 1.00 90.69 221 ARG A C 1
ATOM 1837 O O . ARG A 1 221 ? 10.057 -7.853 26.819 1.00 90.69 221 ARG A O 1
ATOM 1844 N N . GLN A 1 222 ? 9.034 -6.655 28.422 1.00 89.75 222 GLN A N 1
ATOM 1845 C CA . GLN A 1 222 ? 8.342 -5.773 27.478 1.00 89.75 222 GLN A CA 1
ATOM 1846 C C . GLN A 1 222 ? 9.337 -4.913 26.686 1.00 89.75 222 GLN A C 1
ATOM 1848 O O . GLN A 1 222 ? 9.219 -4.799 25.468 1.00 89.75 222 GLN A O 1
ATOM 1853 N N . ILE A 1 223 ? 10.372 -4.390 27.350 1.00 93.06 223 ILE A N 1
ATOM 1854 C CA . ILE A 1 223 ? 11.444 -3.624 26.693 1.00 93.06 223 ILE A CA 1
ATOM 1855 C C . ILE A 1 223 ? 12.183 -4.497 25.665 1.00 93.06 223 ILE A C 1
ATOM 1857 O O . ILE A 1 223 ? 12.498 -4.039 24.563 1.00 93.06 223 ILE A O 1
ATOM 1861 N N . LEU A 1 224 ? 12.457 -5.763 26.000 1.00 92.69 224 LEU A N 1
ATOM 1862 C CA . LEU A 1 224 ? 13.066 -6.722 25.071 1.00 92.69 224 LEU A CA 1
ATOM 1863 C C . LEU A 1 224 ? 12.147 -7.036 23.883 1.00 92.69 224 LEU A C 1
ATOM 1865 O O . LEU A 1 224 ? 12.623 -7.122 22.751 1.00 92.69 224 LEU A O 1
ATOM 1869 N N . LEU A 1 225 ? 10.838 -7.158 24.116 1.00 92.00 225 LEU A N 1
ATOM 1870 C CA . LEU A 1 225 ? 9.845 -7.403 23.071 1.00 92.00 225 LEU A CA 1
ATOM 1871 C C . LEU A 1 225 ? 9.799 -6.254 22.053 1.00 92.00 225 LEU A C 1
ATOM 1873 O O . LEU A 1 225 ? 9.813 -6.502 20.847 1.00 92.00 225 LEU A O 1
ATOM 1877 N N . ASP A 1 226 ? 9.818 -5.007 22.522 1.00 91.62 226 ASP A N 1
ATOM 1878 C CA . ASP A 1 226 ? 9.804 -3.822 21.659 1.00 91.62 226 ASP A CA 1
ATOM 1879 C C . ASP A 1 226 ? 11.089 -3.721 20.812 1.00 91.62 226 ASP A C 1
ATOM 1881 O O . ASP A 1 226 ? 11.050 -3.416 19.611 1.00 91.62 226 ASP A O 1
ATOM 1885 N N . LYS A 1 227 ? 12.244 -4.053 21.406 1.00 93.50 227 LYS A N 1
ATOM 1886 C CA . LYS A 1 227 ? 13.523 -4.145 20.683 1.00 93.50 227 LYS A CA 1
ATOM 1887 C C . LYS A 1 227 ? 13.505 -5.262 19.638 1.00 93.50 227 LYS A C 1
ATOM 1889 O O . LYS A 1 227 ? 13.902 -5.033 18.495 1.00 93.50 227 LYS A O 1
ATOM 1894 N N . MET A 1 228 ? 12.994 -6.444 19.986 1.00 95.75 228 MET A N 1
ATOM 1895 C CA . MET A 1 228 ? 12.829 -7.554 19.043 1.00 95.75 228 MET A CA 1
ATOM 1896 C C . MET A 1 228 ? 11.910 -7.183 17.883 1.00 95.75 228 MET A C 1
ATOM 1898 O O . MET A 1 228 ? 12.237 -7.463 16.731 1.00 95.75 228 MET A O 1
ATOM 1902 N N . TYR A 1 229 ? 10.789 -6.519 18.161 1.00 92.25 229 TYR A N 1
ATOM 1903 C CA . TYR A 1 229 ? 9.872 -6.057 17.126 1.00 92.25 229 TYR A CA 1
ATOM 1904 C C . TYR A 1 229 ? 10.566 -5.098 16.151 1.00 92.25 229 TYR A C 1
ATOM 1906 O O . TYR A 1 229 ? 10.436 -5.239 14.933 1.00 92.25 229 TYR A O 1
ATOM 1914 N N . THR A 1 230 ? 11.379 -4.179 16.675 1.00 90.19 230 THR A N 1
ATOM 1915 C CA . THR A 1 230 ? 12.180 -3.257 15.860 1.00 90.19 230 THR A CA 1
ATOM 1916 C C . THR A 1 230 ? 13.168 -4.010 14.962 1.00 90.19 230 THR A C 1
ATOM 1918 O O . THR A 1 230 ? 13.194 -3.764 13.754 1.00 90.19 230 THR A O 1
ATOM 1921 N N . LEU A 1 231 ? 13.907 -4.991 15.497 1.00 90.12 231 LEU A N 1
ATOM 1922 C CA . LEU A 1 231 ? 14.818 -5.813 14.690 1.00 90.12 231 LEU A CA 1
ATOM 1923 C C . LEU A 1 231 ? 14.098 -6.639 13.619 1.00 90.12 231 LEU A C 1
ATOM 1925 O O . LEU A 1 231 ? 14.596 -6.743 12.500 1.00 90.12 231 LEU A O 1
ATOM 1929 N N . VAL A 1 232 ? 12.926 -7.206 13.921 1.00 92.44 232 VAL A N 1
ATOM 1930 C CA . VAL A 1 232 ? 12.125 -7.947 12.929 1.00 92.44 232 VAL A CA 1
ATOM 1931 C C . VAL A 1 232 ? 11.711 -7.029 11.777 1.00 92.44 232 VAL A C 1
ATOM 1933 O O . VAL A 1 232 ? 11.811 -7.419 10.612 1.00 92.44 232 VAL A O 1
ATOM 1936 N N . LEU A 1 233 ? 11.287 -5.796 12.074 1.00 87.50 233 LEU A N 1
ATOM 1937 C CA . LEU A 1 233 ? 10.939 -4.816 11.044 1.00 87.50 233 LEU A CA 1
ATOM 1938 C C . LEU A 1 233 ? 12.148 -4.415 10.192 1.00 87.50 233 LEU A C 1
ATOM 1940 O O . LEU A 1 233 ? 12.022 -4.293 8.972 1.00 87.50 233 LEU A O 1
ATOM 1944 N N . GLU A 1 234 ? 13.311 -4.206 10.807 1.00 83.75 234 GLU A N 1
ATOM 1945 C CA . GLU A 1 234 ? 14.554 -3.900 10.091 1.00 83.75 234 GLU A CA 1
ATOM 1946 C C . GLU A 1 234 ? 14.995 -5.057 9.197 1.00 83.75 234 GLU A C 1
ATOM 1948 O O . GLU A 1 234 ? 15.235 -4.844 8.006 1.00 83.75 234 GLU A O 1
ATOM 1953 N N . LYS A 1 235 ? 15.009 -6.287 9.726 1.00 89.69 235 LYS A N 1
ATOM 1954 C CA . LYS A 1 235 ? 15.276 -7.503 8.951 1.00 89.69 235 LYS A CA 1
ATOM 1955 C C . LYS A 1 235 ? 14.349 -7.574 7.740 1.00 89.69 235 LYS A C 1
ATOM 1957 O O . LYS A 1 235 ? 14.818 -7.762 6.620 1.00 89.69 235 LYS A O 1
ATOM 1962 N N . LYS A 1 236 ? 13.048 -7.324 7.930 1.00 88.62 236 LYS A N 1
ATOM 1963 C CA . LYS A 1 236 ? 12.082 -7.388 6.829 1.00 88.62 236 LYS A CA 1
ATOM 1964 C C . LYS A 1 236 ? 12.327 -6.334 5.748 1.00 88.62 236 LYS A C 1
ATOM 1966 O O . LYS A 1 236 ? 12.155 -6.613 4.563 1.00 88.62 236 LYS A O 1
ATOM 1971 N N . LYS A 1 237 ? 12.736 -5.121 6.133 1.00 84.81 237 LYS A N 1
ATOM 1972 C CA . LYS A 1 237 ? 13.124 -4.072 5.175 1.00 84.81 237 LYS A CA 1
ATOM 1973 C C . LYS A 1 237 ? 14.341 -4.493 4.348 1.00 84.81 237 LYS A C 1
ATOM 1975 O O . LYS A 1 237 ? 14.339 -4.273 3.141 1.00 84.81 237 LYS A O 1
ATOM 1980 N N . MET A 1 238 ? 15.337 -5.111 4.982 1.00 84.56 238 MET A N 1
ATOM 1981 C CA . MET A 1 238 ? 16.552 -5.577 4.308 1.00 84.56 238 MET A CA 1
ATOM 1982 C C . MET A 1 238 ? 16.274 -6.750 3.360 1.00 84.56 238 MET A C 1
ATOM 1984 O O . MET A 1 238 ? 16.777 -6.742 2.241 1.00 84.56 238 MET A O 1
ATOM 1988 N N . GLU A 1 239 ? 15.415 -7.700 3.749 1.00 85.56 239 GLU A N 1
ATOM 1989 C CA . GLU A 1 239 ? 14.938 -8.772 2.857 1.00 85.56 239 GLU A CA 1
ATOM 1990 C C . GLU A 1 239 ? 14.280 -8.194 1.600 1.00 85.56 239 GLU A C 1
ATOM 1992 O O . GLU A 1 239 ? 14.653 -8.546 0.487 1.00 85.56 239 GLU A O 1
ATOM 1997 N N . ASN A 1 240 ? 13.366 -7.232 1.766 1.00 84.44 240 ASN A N 1
ATOM 1998 C CA . ASN A 1 240 ? 12.699 -6.600 0.628 1.00 84.44 240 ASN A CA 1
ATOM 1999 C C . ASN A 1 240 ? 13.691 -5.884 -0.305 1.00 84.44 240 ASN A C 1
ATOM 2001 O O . ASN A 1 240 ? 13.501 -5.895 -1.519 1.00 84.44 240 ASN A O 1
ATOM 2005 N N . LEU A 1 241 ? 14.730 -5.244 0.244 1.00 84.06 241 LEU A N 1
ATOM 2006 C CA . LEU A 1 241 ? 15.761 -4.581 -0.555 1.00 84.06 241 LEU A CA 1
ATOM 2007 C C . LEU A 1 241 ? 16.609 -5.598 -1.330 1.00 84.06 241 LEU A C 1
ATOM 2009 O O . LEU A 1 241 ? 16.879 -5.392 -2.511 1.00 84.06 241 LEU A O 1
ATOM 2013 N N . ARG A 1 242 ? 16.990 -6.708 -0.686 1.00 91.25 242 ARG A N 1
ATOM 2014 C CA . ARG A 1 242 ? 17.686 -7.823 -1.338 1.00 91.25 242 ARG A CA 1
ATOM 2015 C C . ARG A 1 242 ? 16.867 -8.372 -2.501 1.00 91.25 242 ARG A C 1
ATOM 2017 O O . ARG A 1 242 ? 17.397 -8.535 -3.593 1.00 91.25 242 ARG A O 1
ATOM 2024 N N . ASP A 1 243 ? 15.578 -8.613 -2.280 1.00 84.69 243 ASP A N 1
ATOM 2025 C CA . ASP A 1 243 ? 14.689 -9.179 -3.294 1.00 84.69 243 ASP A CA 1
ATOM 2026 C C . ASP A 1 243 ? 14.505 -8.211 -4.481 1.00 84.69 243 ASP A C 1
ATOM 2028 O O . ASP A 1 243 ? 14.495 -8.642 -5.633 1.00 84.69 243 ASP A O 1
ATOM 2032 N N . GLN A 1 244 ? 14.449 -6.896 -4.228 1.00 81.44 244 GLN A N 1
ATOM 2033 C CA . GLN A 1 244 ? 14.451 -5.874 -5.285 1.00 81.44 244 GLN A CA 1
ATOM 2034 C C . GLN A 1 244 ? 15.752 -5.871 -6.097 1.00 81.44 244 GLN A C 1
ATOM 2036 O O . GLN A 1 244 ? 15.703 -5.782 -7.321 1.00 81.44 244 GLN A O 1
ATOM 2041 N N . LEU A 1 245 ? 16.911 -5.977 -5.439 1.00 83.44 245 LEU A N 1
ATOM 2042 C CA . LEU A 1 245 ? 18.204 -6.017 -6.127 1.00 83.44 245 LEU A CA 1
ATOM 2043 C C . LEU A 1 245 ? 18.393 -7.309 -6.926 1.00 83.44 245 LEU A C 1
ATOM 2045 O O . LEU A 1 245 ? 18.884 -7.254 -8.047 1.00 83.44 245 LEU A O 1
ATOM 2049 N N . ASN A 1 246 ? 17.956 -8.451 -6.393 1.00 84.00 246 ASN A N 1
ATOM 2050 C CA . ASN A 1 246 ? 17.952 -9.716 -7.125 1.00 84.00 246 ASN A CA 1
ATOM 2051 C C . ASN A 1 246 ? 17.067 -9.635 -8.370 1.00 84.00 246 ASN A C 1
ATOM 2053 O O . ASN A 1 246 ? 17.468 -10.095 -9.434 1.00 84.00 246 ASN A O 1
ATOM 2057 N N . LEU A 1 247 ? 15.889 -9.012 -8.260 1.00 82.75 247 LEU A N 1
ATOM 2058 C CA . LEU A 1 247 ? 15.013 -8.802 -9.408 1.00 82.75 247 LEU A CA 1
ATOM 2059 C C . LEU A 1 247 ? 15.687 -7.940 -10.483 1.00 82.75 247 LEU A C 1
ATOM 2061 O O . LEU A 1 247 ? 15.595 -8.272 -11.663 1.00 82.75 247 LEU A O 1
ATOM 2065 N N . LEU A 1 248 ? 16.381 -6.868 -10.090 1.00 79.50 248 LEU A N 1
ATOM 2066 C CA . LEU A 1 248 ? 17.146 -6.036 -11.025 1.00 79.50 248 LEU A CA 1
ATOM 2067 C C . LEU A 1 248 ? 18.257 -6.838 -11.708 1.00 79.50 248 LEU A C 1
ATOM 2069 O O . LEU A 1 248 ? 18.386 -6.771 -12.922 1.00 79.50 248 LEU A O 1
ATOM 2073 N N . LEU A 1 249 ? 18.993 -7.651 -10.950 1.00 84.62 249 LEU A N 1
ATOM 2074 C CA . LEU A 1 249 ? 20.080 -8.473 -11.481 1.00 84.62 249 LEU A CA 1
ATOM 2075 C C . LEU A 1 249 ? 19.570 -9.538 -12.468 1.00 84.62 249 LEU A C 1
ATOM 2077 O O . LEU A 1 249 ? 20.177 -9.755 -13.509 1.00 84.62 249 LEU A O 1
ATOM 2081 N N . VAL A 1 250 ? 18.426 -10.168 -12.184 1.00 80.06 250 VAL A N 1
ATOM 2082 C CA . VAL A 1 250 ? 17.770 -11.104 -13.116 1.00 80.06 250 VAL A CA 1
ATOM 2083 C C . VAL A 1 250 ? 17.250 -10.379 -14.359 1.00 80.06 250 VAL A C 1
ATOM 2085 O O . VAL A 1 250 ? 17.374 -10.895 -15.464 1.00 80.06 250 VAL A O 1
ATOM 2088 N N . THR A 1 251 ? 16.685 -9.181 -14.196 1.00 76.62 251 THR A N 1
ATOM 2089 C CA . THR A 1 251 ? 16.176 -8.390 -15.328 1.00 76.62 251 THR A CA 1
ATOM 2090 C C . THR A 1 251 ? 17.314 -7.955 -16.250 1.00 76.62 251 THR A C 1
ATOM 2092 O O . THR A 1 251 ? 17.184 -8.110 -17.457 1.00 76.62 251 THR A O 1
ATOM 2095 N N . ASN A 1 252 ? 18.443 -7.502 -15.696 1.00 75.38 252 ASN A N 1
ATOM 2096 C CA . ASN A 1 252 ? 19.633 -7.148 -16.472 1.00 75.38 252 ASN A CA 1
ATOM 2097 C C . ASN A 1 252 ? 20.145 -8.340 -17.287 1.00 75.38 252 ASN A C 1
ATOM 2099 O O . ASN A 1 252 ? 20.292 -8.225 -18.497 1.00 75.38 252 ASN A O 1
ATOM 2103 N N . LYS A 1 253 ? 20.302 -9.511 -16.655 1.00 75.25 253 LYS A N 1
ATOM 2104 C CA . LYS A 1 253 ? 20.722 -10.738 -17.351 1.00 75.25 253 LYS A CA 1
ATOM 2105 C C . LYS A 1 253 ? 19.767 -11.150 -18.469 1.00 75.25 253 LYS A C 1
ATOM 2107 O O . LYS A 1 253 ? 20.202 -11.595 -19.522 1.00 75.25 253 LYS A O 1
ATOM 2112 N N . ASN A 1 254 ? 18.460 -11.020 -18.250 1.00 67.56 254 ASN A N 1
ATOM 2113 C CA . ASN A 1 254 ? 17.472 -11.356 -19.275 1.00 67.56 254 ASN A CA 1
ATOM 2114 C C . ASN A 1 254 ? 17.491 -10.362 -20.447 1.00 67.56 254 ASN A C 1
ATOM 2116 O O . ASN A 1 254 ? 17.258 -10.777 -21.578 1.00 67.56 254 ASN A O 1
ATOM 2120 N N . ASN A 1 255 ? 17.793 -9.087 -20.190 1.00 61.97 255 ASN A N 1
ATOM 2121 C CA . ASN A 1 255 ? 17.978 -8.086 -21.240 1.00 61.97 255 ASN A CA 1
ATOM 2122 C C . ASN A 1 255 ? 19.269 -8.343 -22.038 1.00 61.97 255 ASN A C 1
ATOM 2124 O O . ASN A 1 255 ? 19.221 -8.300 -23.260 1.00 61.97 255 ASN A O 1
ATOM 2128 N N . GLU A 1 256 ? 20.374 -8.729 -21.385 1.00 60.03 256 GLU A N 1
ATOM 2129 C CA . GLU A 1 256 ? 21.602 -9.160 -22.081 1.00 60.03 256 GLU A CA 1
ATOM 2130 C C . GLU A 1 256 ? 21.347 -10.373 -22.994 1.00 60.03 256 GLU A C 1
ATOM 2132 O O . GLU A 1 256 ? 21.838 -10.429 -24.119 1.00 60.03 256 GLU A O 1
ATOM 2137 N N . ILE A 1 257 ? 20.539 -11.344 -22.547 1.00 57.53 257 ILE A N 1
ATOM 2138 C CA . ILE A 1 257 ? 20.162 -12.506 -23.370 1.00 57.53 257 ILE A CA 1
ATOM 2139 C C . ILE A 1 257 ? 19.344 -12.075 -24.599 1.00 57.53 257 ILE A C 1
ATOM 2141 O O . ILE A 1 257 ? 19.552 -12.623 -25.683 1.00 57.53 257 ILE A O 1
ATOM 2145 N N . LEU A 1 258 ? 18.444 -11.098 -24.444 1.00 52.19 258 LEU A N 1
ATOM 2146 C CA . LEU A 1 258 ? 17.643 -10.542 -25.538 1.00 52.19 258 LEU A CA 1
ATOM 2147 C C . LEU A 1 258 ? 18.513 -9.802 -26.569 1.00 52.19 258 LEU A C 1
ATOM 2149 O O . LEU A 1 258 ? 18.349 -10.057 -27.765 1.00 52.19 258 LEU A O 1
ATOM 2153 N N . ASP A 1 259 ? 19.483 -8.998 -26.125 1.00 50.38 259 ASP A N 1
ATOM 2154 C CA . ASP A 1 259 ? 20.428 -8.288 -27.003 1.00 50.38 259 ASP A CA 1
ATOM 2155 C C . ASP A 1 259 ? 21.346 -9.248 -27.782 1.00 50.38 259 ASP A C 1
ATOM 2157 O O . ASP A 1 259 ? 21.610 -9.052 -28.970 1.00 50.38 259 ASP A O 1
ATOM 2161 N N . ILE A 1 260 ? 21.774 -10.360 -27.170 1.00 50.97 260 ILE A N 1
ATOM 2162 C CA . ILE A 1 260 ? 22.552 -11.401 -27.867 1.00 50.97 260 ILE A CA 1
ATOM 2163 C C . ILE A 1 260 ? 21.709 -12.093 -28.953 1.00 50.97 260 ILE A C 1
ATOM 2165 O O . ILE A 1 260 ? 22.235 -12.473 -30.006 1.00 50.97 260 ILE A O 1
ATOM 2169 N N . THR A 1 261 ? 20.401 -12.270 -28.729 1.00 46.72 261 THR A N 1
ATOM 2170 C CA . THR A 1 261 ? 19.510 -12.874 -29.732 1.00 46.72 261 THR A CA 1
ATOM 2171 C C . THR A 1 261 ? 19.171 -11.946 -30.900 1.00 46.72 261 THR A C 1
ATOM 2173 O O . THR A 1 261 ? 19.023 -12.442 -32.015 1.00 46.72 261 THR A O 1
ATOM 2176 N N . THR A 1 262 ? 19.115 -10.626 -30.704 1.00 47.22 262 THR A N 1
ATOM 2177 C CA . THR A 1 262 ? 18.863 -9.649 -31.782 1.00 47.22 262 THR A CA 1
ATOM 2178 C C . THR A 1 262 ? 20.121 -9.331 -32.598 1.00 47.22 262 THR A C 1
ATOM 2180 O O . THR A 1 262 ? 20.032 -9.164 -33.818 1.00 47.22 262 THR A O 1
ATOM 2183 N N . PHE A 1 263 ? 21.320 -9.375 -32.004 1.00 36.25 263 PHE A N 1
ATOM 2184 C CA . PHE A 1 263 ? 22.576 -9.150 -32.741 1.00 36.25 263 PHE A CA 1
ATOM 2185 C C . PHE A 1 263 ? 22.887 -10.239 -33.789 1.00 36.25 263 PHE A C 1
ATOM 2187 O O . PHE A 1 263 ? 23.599 -9.996 -34.762 1.00 36.25 263 PHE A O 1
ATOM 2194 N N . LYS A 1 264 ? 22.305 -11.441 -33.663 1.00 43.34 264 LYS A N 1
ATOM 2195 C CA . LYS A 1 264 ? 22.421 -12.499 -34.685 1.00 43.34 264 LYS A CA 1
ATOM 2196 C C . LYS A 1 264 ? 21.528 -12.288 -35.919 1.00 43.34 264 LYS A C 1
ATOM 2198 O O . LYS A 1 264 ? 21.656 -13.055 -36.869 1.00 43.34 264 LYS A O 1
ATOM 2203 N N . THR A 1 265 ? 20.669 -11.263 -35.943 1.00 43.28 265 THR A N 1
ATOM 2204 C CA . THR A 1 265 ? 19.716 -11.021 -37.049 1.00 43.28 265 THR A CA 1
ATOM 2205 C C . THR A 1 265 ? 20.088 -9.898 -38.027 1.00 43.28 265 THR A C 1
ATOM 2207 O O . THR A 1 265 ? 19.395 -9.727 -39.027 1.00 43.28 265 THR A O 1
ATOM 2210 N N . HIS A 1 266 ? 21.216 -9.201 -37.841 1.00 40.94 266 HIS A N 1
ATOM 2211 C CA . HIS A 1 266 ? 21.697 -8.189 -38.794 1.00 40.94 266 HIS A CA 1
ATOM 2212 C C . HIS A 1 266 ? 23.165 -8.413 -39.190 1.00 40.94 266 HIS A C 1
ATOM 2214 O O . HIS A 1 266 ? 24.086 -7.837 -38.617 1.00 40.94 266 HIS A O 1
ATOM 2220 N N . ARG A 1 267 ? 23.386 -9.241 -40.220 1.00 34.34 267 ARG A N 1
ATOM 2221 C CA . ARG A 1 267 ? 24.654 -9.338 -40.967 1.00 34.34 267 ARG A CA 1
ATOM 2222 C C . ARG A 1 267 ? 24.374 -9.005 -42.446 1.00 34.34 267 ARG A C 1
ATOM 2224 O O . ARG A 1 267 ? 23.298 -9.375 -42.916 1.00 34.34 267 ARG A O 1
ATOM 2231 N N . PRO A 1 268 ? 25.261 -8.295 -43.176 1.00 36.81 268 PRO A N 1
ATOM 2232 C CA . PRO A 1 268 ? 24.969 -7.808 -44.527 1.00 36.81 268 PRO A CA 1
ATOM 2233 C C . PRO A 1 268 ? 24.797 -8.962 -45.528 1.00 36.81 268 PRO A C 1
ATOM 2235 O O . PRO A 1 268 ? 25.418 -10.014 -45.339 1.00 36.81 268 PRO A O 1
ATOM 2238 N N . PRO A 1 269 ? 23.998 -8.776 -46.594 1.00 40.59 269 PRO A N 1
ATOM 2239 C CA . PRO A 1 269 ? 23.711 -9.814 -47.568 1.00 40.59 269 PRO A CA 1
ATOM 2240 C C . PRO A 1 269 ? 24.860 -9.859 -48.568 1.00 40.59 269 PRO A C 1
ATOM 2242 O O . PRO A 1 269 ? 24.823 -9.140 -49.548 1.00 40.59 269 PRO A O 1
ATOM 2245 N N . ASP A 1 270 ? 25.911 -10.620 -48.283 1.00 38.47 270 ASP A N 1
ATOM 2246 C CA . ASP A 1 270 ? 26.832 -11.115 -49.312 1.00 38.47 270 ASP A CA 1
ATOM 2247 C C . ASP A 1 270 ? 27.790 -12.126 -48.684 1.00 38.47 270 ASP A C 1
ATOM 2249 O O . ASP A 1 270 ? 28.849 -11.787 -48.149 1.00 38.47 270 ASP A O 1
ATOM 2253 N N . ARG A 1 271 ? 27.350 -13.386 -48.706 1.00 34.19 271 ARG A N 1
ATOM 2254 C CA . ARG A 1 271 ? 28.131 -14.606 -48.954 1.00 34.19 271 ARG A CA 1
ATOM 2255 C C . ARG A 1 271 ? 27.229 -15.791 -48.655 1.00 34.19 271 ARG A C 1
ATOM 2257 O O . ARG A 1 271 ? 26.855 -16.032 -47.508 1.00 34.19 271 ARG A O 1
ATOM 2264 N N . ASP A 1 272 ? 26.891 -16.500 -49.721 1.00 45.97 272 ASP A N 1
ATOM 2265 C CA . ASP A 1 272 ? 26.305 -17.826 -49.673 1.00 45.97 272 ASP A CA 1
ATOM 2266 C C . ASP A 1 272 ? 27.072 -18.734 -48.700 1.00 45.97 272 ASP A C 1
ATOM 2268 O O . ASP A 1 272 ? 28.300 -18.661 -48.598 1.00 45.97 272 ASP A O 1
ATOM 2272 N N . ILE A 1 273 ? 26.316 -19.649 -48.078 1.00 45.41 273 ILE A N 1
ATOM 2273 C CA . ILE A 1 273 ? 26.760 -20.772 -47.234 1.00 45.41 273 ILE A CA 1
ATOM 2274 C C . ILE A 1 273 ? 26.942 -20.379 -45.748 1.00 45.41 273 ILE A C 1
ATOM 2276 O O . ILE A 1 273 ? 28.004 -19.937 -45.324 1.00 45.41 273 ILE A O 1
ATOM 2280 N N . ILE A 1 274 ? 25.882 -20.498 -44.931 1.00 38.69 274 ILE A N 1
ATOM 2281 C CA . ILE A 1 274 ? 25.554 -21.641 -44.038 1.00 38.69 274 ILE A CA 1
ATOM 2282 C C . ILE A 1 274 ? 24.196 -21.336 -43.365 1.00 38.69 274 ILE A C 1
ATOM 2284 O O . ILE A 1 274 ? 24.091 -20.485 -42.488 1.00 38.69 274 ILE A O 1
ATOM 2288 N N . ALA A 1 275 ? 23.174 -22.056 -43.825 1.00 39.97 275 ALA A N 1
ATOM 2289 C CA . ALA A 1 275 ? 21.975 -22.515 -43.124 1.00 39.97 275 ALA A CA 1
ATOM 2290 C C . ALA A 1 275 ? 21.380 -21.659 -41.981 1.00 39.97 275 ALA A C 1
ATOM 2292 O O . ALA A 1 275 ? 21.763 -21.748 -40.815 1.00 39.97 275 ALA A O 1
ATOM 2293 N N . THR A 1 276 ? 20.253 -21.022 -42.291 1.00 41.53 276 THR A N 1
ATOM 2294 C CA . THR A 1 276 ? 19.041 -21.166 -41.478 1.00 41.53 276 THR A CA 1
ATOM 2295 C C . THR A 1 276 ? 18.767 -22.655 -41.228 1.00 41.53 276 THR A C 1
ATOM 2297 O O . THR A 1 276 ? 18.085 -23.300 -42.019 1.00 41.53 276 THR A O 1
ATOM 2300 N N . GLN A 1 277 ? 19.302 -23.224 -40.149 1.00 43.84 277 GLN A N 1
ATOM 2301 C CA . GLN A 1 277 ? 18.734 -24.449 -39.598 1.00 43.84 277 GLN A CA 1
ATOM 2302 C C . GLN A 1 277 ? 17.483 -24.041 -38.821 1.00 43.84 277 GLN A C 1
ATOM 2304 O O . GLN A 1 277 ? 17.536 -23.604 -37.673 1.00 43.84 277 GLN A O 1
ATOM 2309 N N . GLN A 1 278 ? 16.327 -24.192 -39.465 1.00 46.34 278 GLN A N 1
ATOM 2310 C CA . GLN A 1 278 ? 15.213 -24.779 -38.737 1.00 46.34 278 GLN A CA 1
ATOM 2311 C C . GLN A 1 278 ? 15.788 -26.045 -38.095 1.00 46.34 278 GLN A C 1
ATOM 2313 O O . GLN A 1 278 ? 16.280 -26.912 -38.810 1.00 46.34 278 GLN A O 1
ATOM 2318 N N . ASN A 1 279 ? 15.852 -26.099 -36.763 1.00 47.56 279 ASN A N 1
ATOM 2319 C CA . ASN A 1 279 ? 16.214 -27.320 -36.049 1.00 47.56 279 ASN A CA 1
ATOM 2320 C C . ASN A 1 279 ? 15.073 -28.322 -36.256 1.00 47.56 279 ASN A C 1
ATOM 2322 O O . ASN A 1 279 ? 14.237 -28.519 -35.373 1.00 47.56 279 ASN A O 1
ATOM 2326 N N . GLU A 1 280 ? 14.982 -28.891 -37.452 1.00 55.69 280 GLU A N 1
ATOM 2327 C CA . GLU A 1 280 ? 14.250 -30.121 -37.662 1.00 55.69 280 GLU A CA 1
ATOM 2328 C C . GLU A 1 280 ? 14.969 -31.168 -36.810 1.00 55.69 280 GLU A C 1
ATOM 2330 O O . GLU A 1 280 ? 16.169 -31.408 -36.941 1.00 55.69 280 GLU A O 1
ATOM 2335 N N . ILE A 1 281 ? 14.260 -31.707 -35.820 1.00 62.00 281 ILE A N 1
ATOM 2336 C CA . ILE A 1 281 ? 14.758 -32.819 -35.016 1.00 62.00 281 ILE A CA 1
ATOM 2337 C C . ILE A 1 281 ? 14.661 -34.050 -35.918 1.00 62.00 281 ILE A C 1
ATOM 2339 O O . ILE A 1 281 ? 13.676 -34.783 -35.885 1.00 62.00 281 ILE A O 1
ATOM 2343 N N . GLU A 1 282 ? 15.645 -34.214 -36.795 1.00 68.44 282 GLU A N 1
ATOM 2344 C CA . GLU A 1 282 ? 15.652 -35.264 -37.817 1.00 68.44 282 GLU A CA 1
ATOM 2345 C C . GLU A 1 282 ? 16.088 -36.613 -37.238 1.00 68.44 282 GLU A C 1
ATOM 2347 O O . GLU A 1 282 ? 15.674 -37.667 -37.721 1.00 68.44 282 GLU A O 1
ATOM 2352 N N . THR A 1 283 ? 16.894 -36.603 -36.169 1.00 74.62 283 THR A N 1
ATOM 2353 C CA . THR A 1 283 ? 17.408 -37.828 -35.550 1.00 74.62 283 THR A CA 1
ATOM 2354 C C . THR A 1 283 ? 17.064 -37.937 -34.065 1.00 74.62 283 THR A C 1
ATOM 2356 O O . THR A 1 283 ? 16.955 -36.951 -33.332 1.00 74.62 283 THR A O 1
ATOM 2359 N N . ALA A 1 284 ? 16.962 -39.177 -33.573 1.00 72.19 284 ALA A N 1
ATOM 2360 C CA . ALA A 1 284 ? 16.777 -39.458 -32.146 1.00 72.19 284 ALA A CA 1
ATOM 2361 C C . ALA A 1 284 ? 17.921 -38.895 -31.278 1.00 72.19 284 ALA A C 1
ATOM 2363 O O . ALA A 1 284 ? 17.726 -38.582 -30.103 1.00 72.19 284 ALA A O 1
ATOM 2364 N N . ARG A 1 285 ? 19.116 -38.739 -31.861 1.00 75.50 285 ARG A N 1
ATOM 2365 C CA . ARG A 1 285 ? 20.275 -38.135 -31.201 1.00 75.50 285 ARG A CA 1
ATOM 2366 C C . ARG A 1 285 ? 20.093 -36.630 -31.023 1.00 75.50 285 ARG A C 1
ATOM 2368 O O . ARG A 1 285 ? 20.384 -36.113 -29.947 1.00 75.50 285 ARG A O 1
ATOM 2375 N N . ASP A 1 286 ? 19.555 -35.950 -32.029 1.00 76.44 286 ASP A N 1
ATOM 2376 C CA . ASP A 1 286 ? 19.259 -34.517 -31.949 1.00 76.44 286 ASP A CA 1
ATOM 2377 C C . ASP A 1 286 ? 18.128 -34.251 -30.954 1.00 76.44 286 ASP A C 1
ATOM 2379 O O . ASP A 1 286 ? 18.220 -33.332 -30.139 1.00 76.44 286 ASP A O 1
ATOM 2383 N N . ALA A 1 287 ? 17.126 -35.136 -30.916 1.00 78.44 287 ALA A N 1
ATOM 2384 C CA . ALA A 1 287 ? 16.063 -35.098 -29.915 1.00 78.44 287 ALA A CA 1
ATOM 2385 C C . ALA A 1 287 ? 16.623 -35.210 -28.487 1.00 78.44 287 ALA A C 1
ATOM 2387 O O . ALA A 1 287 ? 16.226 -34.450 -27.602 1.00 78.44 287 ALA A O 1
ATOM 2388 N N . ALA A 1 288 ? 17.572 -36.127 -28.266 1.00 78.06 288 ALA A N 1
ATOM 2389 C CA . ALA A 1 288 ? 18.230 -36.309 -26.975 1.00 78.06 288 ALA A CA 1
ATOM 2390 C C . ALA A 1 288 ? 19.068 -35.083 -26.573 1.00 78.06 288 ALA A C 1
ATOM 2392 O O . ALA A 1 288 ? 18.987 -34.636 -25.428 1.00 78.06 288 ALA A O 1
ATOM 2393 N N . ASN A 1 289 ? 19.806 -34.490 -27.515 1.00 79.25 289 ASN A N 1
ATOM 2394 C CA . ASN A 1 289 ? 20.603 -33.286 -27.269 1.00 79.25 289 ASN A CA 1
ATOM 2395 C C . ASN A 1 289 ? 19.718 -32.073 -26.927 1.00 79.25 289 ASN A C 1
ATOM 2397 O O . ASN A 1 289 ? 19.999 -31.347 -25.972 1.00 79.25 289 ASN A O 1
ATOM 2401 N N . CYS A 1 290 ? 18.611 -31.871 -27.653 1.00 81.88 290 CYS A N 1
ATOM 2402 C CA . CYS A 1 290 ? 17.642 -30.814 -27.350 1.00 81.88 290 CYS A CA 1
ATOM 2403 C C . CYS A 1 290 ? 16.968 -31.025 -25.988 1.00 81.88 290 CYS A C 1
ATOM 2405 O O . CYS A 1 290 ? 16.802 -30.076 -25.221 1.00 81.88 290 CYS A O 1
ATOM 2407 N N . MET A 1 291 ? 16.613 -32.269 -25.663 1.00 83.88 291 MET A N 1
ATOM 2408 C CA . MET A 1 291 ? 16.056 -32.641 -24.362 1.00 83.88 291 MET A CA 1
ATOM 2409 C C . MET A 1 291 ? 17.019 -32.332 -23.213 1.00 83.88 291 MET A C 1
ATOM 2411 O O . MET A 1 291 ? 16.596 -31.763 -22.206 1.00 83.88 291 MET A O 1
ATOM 2415 N N . GLN A 1 292 ? 18.307 -32.642 -23.372 1.00 84.44 292 GLN A N 1
ATOM 2416 C CA . GLN A 1 292 ? 19.328 -32.331 -22.375 1.00 84.44 292 GLN A CA 1
ATOM 2417 C C . GLN A 1 292 ? 19.489 -30.814 -22.184 1.00 84.44 292 GLN A C 1
ATOM 2419 O O . GLN A 1 292 ? 19.451 -30.329 -21.052 1.00 84.44 292 GLN A O 1
ATOM 2424 N N . ALA A 1 293 ? 19.559 -30.044 -23.274 1.00 80.94 293 ALA A N 1
ATOM 2425 C CA . ALA A 1 293 ? 19.644 -28.583 -23.206 1.00 80.94 293 ALA A CA 1
ATOM 2426 C C . ALA A 1 293 ? 18.426 -27.959 -22.491 1.00 80.94 293 ALA A C 1
ATOM 2428 O O . ALA A 1 293 ? 18.565 -27.028 -21.693 1.00 80.94 293 ALA A O 1
ATOM 2429 N N . LEU A 1 294 ? 17.223 -28.500 -22.720 1.00 86.19 294 LEU A N 1
ATOM 2430 C CA . LEU A 1 294 ? 16.005 -28.068 -22.029 1.00 86.19 294 LEU A CA 1
ATOM 2431 C C . LEU A 1 294 ? 16.018 -28.419 -20.534 1.00 86.19 294 LEU A C 1
ATOM 2433 O O . LEU A 1 294 ? 15.531 -27.628 -19.723 1.00 86.19 294 LEU A O 1
ATOM 2437 N N . GLN A 1 295 ? 16.571 -29.572 -20.149 1.00 86.06 295 GLN A N 1
ATOM 2438 C CA . GLN A 1 295 ? 16.714 -29.957 -18.741 1.00 86.06 295 GLN A CA 1
ATOM 2439 C C . GLN A 1 295 ? 17.683 -29.029 -18.000 1.00 86.06 295 GLN A C 1
ATOM 2441 O O . GLN A 1 295 ? 17.350 -28.545 -16.915 1.00 86.06 295 GLN A O 1
ATOM 2446 N N . GLU A 1 296 ? 18.839 -28.734 -18.598 1.00 82.44 296 GLU A N 1
ATOM 2447 C CA . GLU A 1 296 ? 19.839 -27.812 -18.047 1.00 82.44 296 GLU A CA 1
ATOM 2448 C C . GLU A 1 296 ? 19.252 -26.404 -17.878 1.00 82.44 296 GLU A C 1
ATOM 2450 O O . GLU A 1 296 ? 19.368 -25.793 -16.811 1.00 82.44 296 GLU A O 1
ATOM 2455 N N . TYR A 1 297 ? 18.514 -25.921 -18.881 1.00 78.88 297 TYR A N 1
ATOM 2456 C CA . TYR A 1 297 ? 17.814 -24.641 -18.800 1.00 78.88 297 TYR A CA 1
ATOM 2457 C C . TYR A 1 297 ? 16.739 -24.628 -17.699 1.00 78.88 297 TYR A C 1
ATOM 2459 O O . TYR A 1 297 ? 16.654 -23.679 -16.914 1.00 78.88 297 TYR A O 1
ATOM 2467 N N . ALA A 1 298 ? 15.939 -25.694 -17.582 1.00 83.31 298 ALA A N 1
ATOM 2468 C CA . ALA A 1 298 ? 14.930 -25.820 -16.530 1.00 83.31 298 ALA A CA 1
ATOM 2469 C C . ALA A 1 298 ? 15.550 -25.843 -15.120 1.00 83.31 298 ALA A C 1
ATOM 2471 O O . ALA A 1 298 ? 14.983 -25.254 -14.193 1.00 83.31 298 ALA A O 1
ATOM 2472 N N . MET A 1 299 ? 16.724 -26.464 -14.960 1.00 78.25 299 MET A N 1
ATOM 2473 C CA . MET A 1 299 ? 17.488 -26.454 -13.709 1.00 78.25 299 MET A CA 1
ATOM 2474 C C . MET A 1 299 ? 18.007 -25.058 -13.357 1.00 78.25 299 MET A C 1
ATOM 2476 O O . MET A 1 299 ? 17.855 -24.630 -12.212 1.00 78.25 299 MET A O 1
ATOM 2480 N N . LEU A 1 300 ? 18.560 -24.321 -14.327 1.00 81.94 300 LEU A N 1
ATOM 2481 C CA . LEU A 1 300 ? 19.028 -22.943 -14.123 1.00 81.94 300 LEU A CA 1
ATOM 2482 C C . LEU A 1 300 ? 17.893 -22.007 -13.682 1.00 81.94 300 LEU A C 1
ATOM 2484 O O . LEU A 1 300 ? 18.102 -21.127 -12.849 1.00 81.94 300 LEU A O 1
ATOM 2488 N N . GLN A 1 301 ? 16.678 -22.240 -14.184 1.00 84.19 301 GLN A N 1
ATOM 2489 C CA . GLN A 1 301 ? 15.466 -21.507 -13.799 1.00 84.19 301 GLN A CA 1
ATOM 2490 C C . GLN A 1 301 ? 14.815 -22.017 -12.500 1.00 84.19 301 GLN A C 1
ATOM 2492 O O . GLN A 1 301 ? 13.751 -21.530 -12.117 1.00 84.19 301 GLN A O 1
ATOM 2497 N N . GLN A 1 302 ? 15.413 -23.007 -11.826 1.00 87.00 302 GLN A N 1
ATOM 2498 C CA . GLN A 1 302 ? 14.867 -23.657 -10.625 1.00 87.00 302 GLN A CA 1
ATOM 2499 C C . GLN A 1 302 ? 13.431 -24.182 -10.820 1.00 87.00 302 GLN A C 1
ATOM 2501 O O . GLN A 1 302 ? 12.634 -24.259 -9.881 1.00 87.00 302 GLN A O 1
ATOM 2506 N N . ASN A 1 303 ? 13.074 -24.558 -12.051 1.00 86.00 303 ASN A N 1
ATOM 2507 C CA . ASN A 1 303 ? 11.749 -25.062 -12.387 1.00 86.00 303 ASN A CA 1
ATOM 2508 C C . ASN A 1 303 ? 11.721 -26.590 -12.266 1.00 86.00 303 ASN A C 1
ATOM 2510 O O . ASN A 1 303 ? 11.641 -27.320 -13.254 1.00 86.00 303 ASN A O 1
ATOM 2514 N N . PHE A 1 304 ? 11.762 -27.073 -11.022 1.00 86.00 304 PHE A N 1
ATOM 2515 C CA . PHE A 1 304 ? 11.850 -28.502 -10.694 1.00 86.00 304 PHE A CA 1
ATOM 2516 C C . PHE A 1 304 ? 10.726 -29.349 -11.311 1.00 86.00 304 PHE A C 1
ATOM 2518 O O . PHE A 1 304 ? 10.920 -30.527 -11.608 1.00 86.00 304 PHE A O 1
ATOM 2525 N N . ARG A 1 305 ? 9.552 -28.749 -11.550 1.00 84.56 305 ARG A N 1
ATOM 2526 C CA . ARG A 1 305 ? 8.435 -29.417 -12.227 1.00 84.56 305 ARG A CA 1
ATOM 2527 C C . ARG A 1 305 ? 8.744 -29.682 -13.701 1.00 84.56 305 ARG A C 1
ATOM 2529 O O . ARG A 1 305 ? 8.468 -30.777 -14.179 1.00 84.56 305 ARG A O 1
ATOM 2536 N N . ALA A 1 306 ? 9.310 -28.703 -14.406 1.00 82.56 306 ALA A N 1
ATOM 2537 C CA . ALA A 1 306 ? 9.723 -28.870 -15.797 1.00 82.56 306 ALA A CA 1
ATOM 2538 C C . ALA A 1 306 ? 10.862 -29.893 -15.915 1.00 82.56 306 ALA A C 1
ATOM 2540 O O . ALA A 1 306 ? 10.782 -30.782 -16.757 1.00 82.56 306 ALA A O 1
ATOM 2541 N N . THR A 1 307 ? 11.851 -29.849 -15.015 1.00 86.88 307 THR A N 1
ATOM 2542 C CA . THR A 1 307 ? 12.918 -30.863 -14.949 1.00 86.88 307 THR A CA 1
ATOM 2543 C C . THR A 1 307 ? 12.346 -32.272 -14.769 1.00 86.88 307 THR A C 1
ATOM 2545 O O . THR A 1 307 ? 12.716 -33.182 -15.505 1.00 86.88 307 THR A O 1
ATOM 2548 N N . GLY A 1 308 ? 11.387 -32.456 -13.851 1.00 84.38 308 GLY A N 1
ATOM 2549 C CA . GLY A 1 308 ? 10.741 -33.753 -13.631 1.00 84.38 308 GLY A CA 1
ATOM 2550 C C . GLY A 1 308 ? 9.993 -34.282 -14.860 1.00 84.38 308 GLY A C 1
ATOM 2551 O O . GLY A 1 308 ? 10.106 -35.464 -15.181 1.00 84.38 308 GLY A O 1
ATOM 2552 N N . LEU A 1 309 ? 9.272 -33.413 -15.577 1.00 89.19 309 LEU A N 1
ATOM 2553 C CA . LEU A 1 309 ? 8.564 -33.780 -16.810 1.00 89.19 309 LEU A CA 1
ATOM 2554 C C . LEU A 1 309 ? 9.530 -34.131 -17.949 1.00 89.19 309 LEU A C 1
ATOM 2556 O O . LEU A 1 309 ? 9.318 -35.119 -18.648 1.00 89.19 309 LEU A O 1
ATOM 2560 N N . LEU A 1 310 ? 10.616 -33.372 -18.101 1.00 90.94 310 LEU A N 1
ATOM 2561 C CA . LEU A 1 310 ? 11.638 -33.634 -19.114 1.00 90.94 310 LEU A CA 1
ATOM 2562 C C . LEU A 1 310 ? 12.408 -34.931 -18.827 1.00 90.94 310 LEU A C 1
ATOM 2564 O O . LEU A 1 310 ? 12.684 -35.686 -19.752 1.00 90.94 310 LEU A O 1
ATOM 2568 N N . MET A 1 311 ? 12.699 -35.258 -17.565 1.00 86.88 311 MET A N 1
ATOM 2569 C CA . MET A 1 311 ? 13.300 -36.554 -17.214 1.00 86.88 311 MET A CA 1
ATOM 2570 C C . MET A 1 311 ? 12.362 -37.733 -17.512 1.00 86.88 311 MET A C 1
ATOM 2572 O O . MET A 1 311 ? 12.815 -38.804 -17.917 1.00 86.88 311 MET A O 1
ATOM 2576 N N . GLN A 1 312 ? 11.050 -37.568 -17.308 1.00 88.38 312 GLN A N 1
ATOM 2577 C CA . GLN A 1 312 ? 10.065 -38.599 -17.659 1.00 88.38 312 GLN A CA 1
ATOM 2578 C C . GLN A 1 312 ? 9.969 -38.792 -19.176 1.00 88.38 312 GLN A C 1
ATOM 2580 O O . GLN A 1 312 ? 9.958 -39.931 -19.641 1.00 88.38 312 GLN A O 1
ATOM 2585 N N . ALA A 1 313 ? 9.964 -37.699 -19.941 1.00 85.19 313 ALA A N 1
ATOM 2586 C CA . ALA A 1 313 ? 9.970 -37.744 -21.400 1.00 85.19 313 ALA A CA 1
ATOM 2587 C C . ALA A 1 313 ? 11.263 -38.374 -21.958 1.00 85.19 313 ALA A C 1
ATOM 2589 O O . ALA A 1 313 ? 11.199 -39.168 -22.892 1.00 85.19 313 ALA A O 1
ATOM 2590 N N . GLU A 1 314 ? 12.421 -38.124 -21.340 1.00 85.94 314 GLU A N 1
ATOM 2591 C CA . GLU A 1 314 ? 13.688 -38.763 -21.726 1.00 85.94 314 GLU A CA 1
ATOM 2592 C C . GLU A 1 314 ? 13.659 -40.284 -21.501 1.00 85.94 314 GLU A C 1
ATOM 2594 O O . GLU A 1 314 ? 14.097 -41.058 -22.353 1.00 85.94 314 GLU A O 1
ATOM 2599 N N . LYS A 1 315 ? 13.096 -40.732 -20.370 1.00 84.81 315 LYS A N 1
ATOM 2600 C CA . LYS A 1 315 ? 12.902 -42.163 -20.089 1.00 84.81 315 LYS A CA 1
ATOM 2601 C C . LYS A 1 315 ? 11.939 -42.816 -21.079 1.00 84.81 315 LYS A C 1
ATOM 2603 O O . LYS A 1 315 ? 12.190 -43.936 -21.511 1.00 84.81 315 LYS A O 1
ATOM 2608 N N . ALA A 1 316 ? 10.863 -42.124 -21.452 1.00 81.50 316 ALA A N 1
ATOM 2609 C CA . ALA A 1 316 ? 9.909 -42.623 -22.437 1.00 81.50 316 ALA A CA 1
ATOM 2610 C C . ALA A 1 316 ? 10.558 -42.802 -23.822 1.00 81.50 316 ALA A C 1
ATOM 2612 O O . ALA A 1 316 ? 10.373 -43.851 -24.430 1.00 81.50 316 ALA A O 1
ATOM 2613 N N . LEU A 1 317 ? 11.383 -41.844 -24.263 1.00 76.19 317 LEU A N 1
ATOM 2614 C CA . LEU A 1 317 ? 12.131 -41.923 -25.527 1.00 76.19 317 LEU A CA 1
ATOM 2615 C C . LEU A 1 317 ? 13.158 -43.067 -25.548 1.00 76.19 317 LEU A C 1
ATOM 2617 O O . LEU A 1 317 ? 13.341 -43.727 -26.568 1.00 76.19 317 LEU A O 1
ATOM 2621 N N . LYS A 1 318 ? 13.817 -43.337 -24.416 1.00 75.06 318 LYS A N 1
ATOM 2622 C CA . LYS A 1 318 ? 14.745 -44.475 -24.294 1.00 75.06 318 LYS A CA 1
ATOM 2623 C C . LYS A 1 318 ? 14.016 -45.821 -24.355 1.00 75.06 318 LYS A C 1
ATOM 2625 O O . LYS A 1 318 ? 14.518 -46.748 -24.980 1.00 75.06 318 LYS A O 1
ATOM 2630 N N . ASN A 1 319 ? 12.820 -45.909 -23.771 1.00 68.50 319 ASN A N 1
ATOM 2631 C CA . ASN A 1 319 ? 12.013 -47.131 -23.776 1.00 68.50 319 ASN A CA 1
ATOM 2632 C C . ASN A 1 319 ? 11.351 -47.421 -25.133 1.00 68.50 319 ASN A C 1
ATOM 2634 O O . ASN A 1 319 ? 11.038 -48.570 -25.411 1.00 68.50 319 ASN A O 1
ATOM 2638 N N . THR A 1 320 ? 11.122 -46.426 -25.995 1.00 59.28 320 THR A N 1
ATOM 2639 C CA . THR A 1 320 ? 10.561 -46.667 -27.338 1.00 59.28 320 THR A CA 1
ATOM 2640 C C . THR A 1 320 ? 11.566 -47.300 -28.302 1.00 59.28 320 THR A C 1
ATOM 2642 O O . THR A 1 320 ? 11.165 -48.087 -29.154 1.00 59.28 320 THR A O 1
ATOM 2645 N N . ASN A 1 321 ? 12.867 -47.052 -28.124 1.00 56.44 321 ASN A N 1
ATOM 2646 C CA . ASN A 1 321 ? 13.909 -47.662 -28.959 1.00 56.44 321 ASN A CA 1
ATOM 2647 C C . ASN A 1 321 ? 14.132 -49.154 -28.648 1.00 56.44 321 ASN A C 1
ATOM 2649 O O . ASN A 1 321 ? 14.592 -49.884 -29.517 1.00 56.44 321 ASN A O 1
ATOM 2653 N N . SER A 1 322 ? 13.752 -49.641 -27.458 1.00 51.19 322 SER A N 1
ATOM 2654 C CA . SER A 1 322 ? 13.862 -51.069 -27.110 1.00 51.19 322 SER A CA 1
ATOM 2655 C C . SER A 1 322 ? 12.754 -51.948 -27.702 1.00 51.19 322 SER A C 1
ATOM 2657 O O . SER A 1 322 ? 12.865 -53.167 -27.654 1.00 51.19 322 SER A O 1
ATOM 2659 N N . TYR A 1 323 ? 11.682 -51.363 -28.253 1.00 51.12 323 TYR A N 1
ATOM 2660 C CA . TYR A 1 323 ? 10.617 -52.125 -28.923 1.00 51.12 323 TYR A CA 1
ATOM 2661 C C . TYR A 1 323 ? 10.845 -52.294 -30.433 1.00 51.12 323 TYR A C 1
ATOM 2663 O O . TYR A 1 323 ? 10.167 -53.112 -31.043 1.00 51.12 323 TYR A O 1
ATOM 2671 N N . GLN A 1 324 ? 11.795 -51.571 -31.040 1.00 46.41 324 GLN A N 1
ATOM 2672 C CA . GLN A 1 324 ? 12.093 -51.692 -32.476 1.00 46.41 324 GLN A CA 1
ATOM 2673 C C . GLN A 1 324 ? 13.151 -52.757 -32.812 1.00 46.41 324 GLN A C 1
ATOM 2675 O O . GLN A 1 324 ? 13.245 -53.159 -33.966 1.00 46.41 324 GLN A O 1
ATOM 2680 N N . GLU A 1 325 ? 13.908 -53.271 -31.838 1.00 47.44 325 GLU A N 1
ATOM 2681 C CA . GLU A 1 325 ? 14.914 -54.322 -32.086 1.00 47.44 325 GLU A CA 1
ATOM 2682 C C . GLU A 1 325 ? 14.346 -55.756 -32.075 1.00 47.44 325 GLU A C 1
ATOM 2684 O O . GLU A 1 325 ? 15.070 -56.699 -32.381 1.00 47.44 325 GLU A O 1
ATOM 2689 N N . HIS A 1 326 ? 13.052 -55.946 -31.782 1.00 49.38 326 HIS A N 1
ATOM 2690 C CA . HIS A 1 326 ? 12.422 -57.275 -31.741 1.00 49.38 326 HIS A CA 1
ATOM 2691 C C . HIS A 1 326 ? 11.545 -57.633 -32.953 1.00 49.38 326 HIS A C 1
ATOM 2693 O O . HIS A 1 326 ? 11.013 -58.738 -32.978 1.00 49.38 326 HIS A O 1
ATOM 2699 N N . ASP A 1 327 ? 11.450 -56.774 -33.973 1.00 45.97 327 ASP A N 1
ATOM 270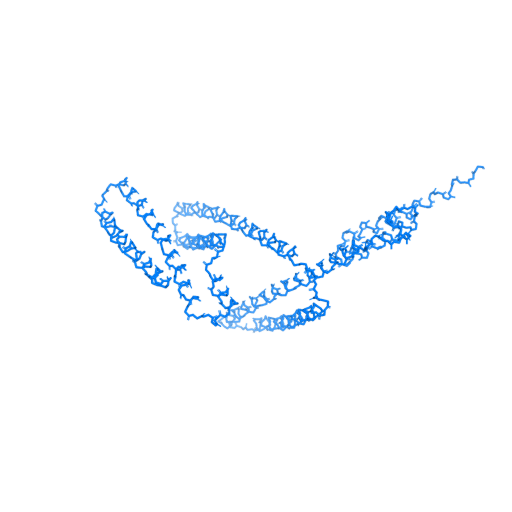0 C CA . ASP A 1 327 ? 10.586 -57.000 -35.150 1.00 45.97 327 ASP A CA 1
ATOM 2701 C C . ASP A 1 327 ? 11.366 -57.172 -36.472 1.00 45.97 327 ASP A C 1
ATOM 2703 O O . ASP A 1 327 ? 10.891 -56.850 -37.559 1.00 45.97 327 ASP A O 1
ATOM 2707 N N . VAL A 1 328 ? 12.586 -57.719 -36.391 1.00 47.72 328 VAL A N 1
ATOM 2708 C CA . VAL A 1 328 ? 13.324 -58.242 -37.556 1.00 47.72 328 VAL A CA 1
ATOM 2709 C C . VAL A 1 328 ? 13.770 -59.676 -37.273 1.00 47.72 328 VAL A C 1
ATOM 2711 O O . VAL A 1 328 ? 14.940 -59.955 -37.045 1.00 47.72 328 VAL A O 1
ATOM 2714 N N . THR A 1 329 ? 12.813 -60.600 -37.246 1.00 47.00 329 THR A N 1
ATOM 2715 C CA . THR A 1 329 ? 13.026 -62.008 -37.626 1.00 47.00 329 THR A CA 1
ATOM 2716 C C . THR A 1 329 ? 11.711 -62.564 -38.173 1.00 47.00 329 THR A C 1
ATOM 2718 O O . THR A 1 329 ? 10.855 -63.025 -37.422 1.00 47.00 329 THR A O 1
ATOM 2721 N N . VAL A 1 330 ? 11.561 -62.498 -39.498 1.00 41.03 330 VAL A N 1
ATOM 2722 C CA . VAL A 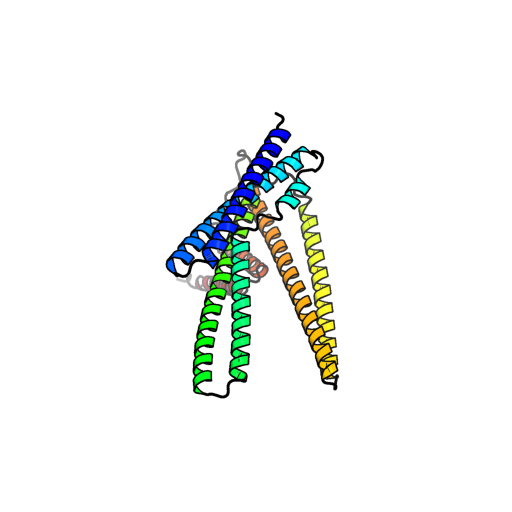1 330 ? 10.766 -63.454 -40.282 1.00 41.03 330 VAL A CA 1
ATOM 2723 C C . VAL A 1 330 ? 11.726 -64.167 -41.213 1.00 41.03 330 VAL A C 1
ATOM 2725 O O . VAL A 1 330 ? 12.541 -63.451 -41.842 1.00 41.03 330 VAL A O 1
#

pLDDT: mean 80.85, std 18.24, range [34.19, 97.56]

Organism: Drosophila lebanonensis (NCBI:txid7225)